Protein AF-0000000071546915 (afdb_homodimer)

pLDDT: mean 82.69, std 22.89, range [23.98, 98.69]

Secondary structure (DSSP, 8-state):
-HHHHHHHHHHH-TT--EEE-TT-TT--HHHHHHHHHH-TT--EEE-TT-TT--HHHHHHHHHH-TT--EEE-TT-TT--HHHHHHHHHH-TT--EEEETT-TTS-HHHHHHHSTT-SEEEE--PPPPGGGSB-TT--B--S------------SGGGSGGGTT-/-HHHHHHHHHHH-TT--EEE-TT-TT--HHHHHHHHHH-TT--EEE-TT-TT--HHHHHHHHHH-TT--EEE-TT-TT--HHHHHHHHHH-TT--EEEETT-TTS-HHHHHHHSTT-SEEEE--PPPPGGGSB-TT--B--S---------GGGSGGGGGGGGG-

Solvent-accessible surface area (backbone atoms only — not comparable to full-atom values): 16217 Å² total; per-residue (Å²): 97,48,38,57,50,50,31,57,23,19,66,75,34,47,78,36,37,62,43,54,54,34,30,22,65,68,53,43,42,66,32,42,37,32,36,17,75,27,18,41,52,22,27,32,41,30,43,26,37,17,42,60,37,36,41,64,29,42,47,40,30,19,71,48,20,46,50,22,30,34,40,30,44,21,36,18,39,54,28,33,47,62,34,45,53,34,36,53,72,29,21,74,49,38,30,36,43,36,32,39,23,19,52,48,36,47,70,67,48,49,63,67,51,48,68,79,38,79,41,76,42,77,38,55,46,74,47,54,60,39,68,22,29,46,71,85,41,50,65,64,65,82,77,58,66,70,64,74,73,79,66,76,76,61,64,72,72,64,65,65,77,68,77,71,124,96,49,38,56,52,48,31,58,24,19,67,75,33,48,79,36,37,62,45,53,53,34,30,22,66,67,54,41,43,65,34,42,38,32,37,20,73,27,19,40,51,24,28,31,41,30,43,26,38,17,41,61,36,37,42,64,28,41,47,40,31,18,72,49,20,46,51,22,31,34,40,31,43,21,36,18,37,55,29,33,50,64,35,46,52,34,35,53,70,29,21,74,50,37,31,34,43,35,32,39,22,17,52,49,36,47,70,65,47,47,63,66,51,48,68,78,35,79,40,75,44,77,37,55,46,73,47,54,60,39,66,20,28,48,73,84,40,50,66,64,65,83,78,59,66,70,66,73,74,79,58,72,73,67,65,67,68,65,62,72,70,64,68,79,113

InterPro domains:
  IPR006553 Leucine-rich repeat, cysteine-containing subtype [SM00367] (13-38)
  IPR006553 Leucine-rich repeat, cysteine-containing subtype [SM00367] (39-64)
  IPR006553 Leucine-rich repeat, cysteine-containing subtype [SM00367] (65-90)
  IPR006553 Leucine-rich repeat, cysteine-containing subtype [SM00367] (91-116)
  IPR032675 Leucine-rich repeat domain superfamily [G3DSA:3.80.10.10] (4-127)
  IPR057207 F-box/LRR-repeat protein 15-like, leucin rich repeat domain [PF25372] (13-111)

Foldseek 3Di:
DVQVVLLVVLQVPQADAEEAPALPQPDELSSLLSNQVSHQNHAEYEHALHAHDALSSLLSNLARNQNHAYYEHENHLHYALVSLVSCQVRNVNHAEYEYHCHQRYDPVSCVVRCVNHNYYHDDNDWDDCVSQAGSNSHGVDPPPPPPPPPPPPVPPVPDPDVVPD/DVQVVLLVVLQVPQADAEEAPALPQPDELSSLLSNQVSHQNHAEYEHALHAHDALSSLLSNLQRNQNHAYYEHANHLHYALSSLVSCLVRNVNHAEYEYHCHQRYDPVSCVVRCVNHNYYHDDNDWDDCVSQAGSNSHGVDPPPPPPPPPPPPVPPVPPDPPPPD

Sequence (330 aa):
MFVTVFQRFCQGAKDLEYCDVSYCFQLTNETVKALAFNCRQLTSLNIAGCHKMTDLCIQYLSGVCHYLHFLDISGCVHLTDKTLKYLWKGCTQLRILKMLYCKNITKQAVLKYSVKLEKQEYNDADPPSWLGYDSAGSVLTLNKKSRPGSEKAKSLSQNENKEATMFVTVFQRFCQGAKDLEYCDVSYCFQLTNETVKALAFNCRQLTSLNIAGCHKMTDLCIQYLSGVCHYLHFLDISGCVHLTDKTLKYLWKGCTQLRILKMLYCKNITKQAVLKYSVKLEKQEYNDADPPSWLGYDSAGSVLTLNKKSRPGSEKAKSLSQNENKEAT

Radius of gyration: 24.22 Å; Cα contacts (8 Å, |Δi|>4): 722; chains: 2; bounding box: 74×56×70 Å

Structure (mmCIF, N/CA/C/O backbone):
data_AF-0000000071546915-model_v1
#
loop_
_entity.id
_entity.type
_entity.pdbx_description
1 polymer 'F-box and leucine rich repeat protein 13'
#
loop_
_atom_site.group_PDB
_atom_site.id
_atom_site.type_symbol
_atom_site.label_atom_id
_atom_site.label_alt_id
_atom_site.label_comp_id
_atom_site.label_asym_id
_atom_site.label_entity_id
_atom_site.label_seq_id
_atom_site.pdbx_PDB_ins_code
_atom_site.Cartn_x
_atom_site.Cartn_y
_atom_site.Cartn_z
_atom_site.occupancy
_atom_site.B_iso_or_equiv
_atom_site.auth_seq_id
_atom_site.auth_comp_id
_atom_site.auth_asym_id
_atom_site.auth_atom_id
_atom_site.pdbx_PDB_model_num
ATOM 1 N N . MET A 1 1 ? -8.773 1.17 -10.281 1 49.5 1 MET A N 1
ATOM 2 C CA . MET A 1 1 ? -9.508 -0.008 -9.82 1 49.5 1 MET A CA 1
ATOM 3 C C . MET A 1 1 ? -9.352 -0.193 -8.32 1 49.5 1 MET A C 1
ATOM 5 O O . MET A 1 1 ? -10.336 -0.408 -7.609 1 49.5 1 MET A O 1
ATOM 9 N N . PHE A 1 2 ? -8.078 -0.165 -7.719 1 58.5 2 PHE A N 1
ATOM 10 C CA . PHE A 1 2 ? -7.977 -0.035 -6.27 1 58.5 2 PHE A CA 1
ATOM 11 C C . PHE A 1 2 ? -8.938 1.032 -5.754 1 58.5 2 PHE A C 1
ATOM 13 O O . PHE A 1 2 ? -9.664 0.802 -4.789 1 58.5 2 PHE A O 1
ATOM 20 N N . VAL A 1 3 ? -9.133 1.956 -6.559 1 56.69 3 VAL A N 1
ATOM 21 C CA . VAL A 1 3 ? -9.914 3.139 -6.219 1 56.69 3 VAL A CA 1
ATOM 22 C C . VAL A 1 3 ? -11.375 2.756 -6.031 1 56.69 3 VAL A C 1
ATOM 24 O O . VAL A 1 3 ? -12 3.117 -5.027 1 56.69 3 VAL A O 1
ATOM 27 N N . THR A 1 4 ? -11.781 2.004 -6.98 1 55.81 4 THR A N 1
ATOM 28 C CA . THR A 1 4 ? -13.203 1.69 -6.977 1 55.81 4 THR A CA 1
ATOM 29 C C . THR A 1 4 ? -13.555 0.771 -5.812 1 55.81 4 THR A C 1
ATOM 31 O O . THR A 1 4 ? -14.586 0.942 -5.168 1 55.81 4 THR A O 1
ATOM 34 N N . VAL A 1 5 ? -12.602 -0.12 -5.527 1 61.78 5 VAL A N 1
ATOM 35 C CA . VAL A 1 5 ? -12.82 -1.076 -4.449 1 61.78 5 VAL A CA 1
ATOM 36 C C . VAL A 1 5 ? -12.805 -0.353 -3.105 1 61.78 5 VAL A C 1
ATOM 38 O O . VAL A 1 5 ? -13.688 -0.553 -2.273 1 61.78 5 VAL A O 1
ATOM 41 N N . PHE A 1 6 ? -11.977 0.528 -3.123 1 66.81 6 PHE A N 1
ATOM 42 C CA . PHE A 1 6 ? -11.844 1.285 -1.885 1 66.81 6 PHE A CA 1
ATOM 43 C C . PHE A 1 6 ? -13.031 2.221 -1.694 1 66.81 6 PHE A C 1
ATOM 45 O O . PHE A 1 6 ? -13.57 2.338 -0.589 1 66.81 6 PHE A O 1
ATOM 52 N N . GLN A 1 7 ? -13.531 2.762 -2.791 1 62.19 7 GLN A N 1
ATOM 53 C CA . GLN A 1 7 ? -14.672 3.666 -2.738 1 62.19 7 GLN A CA 1
ATOM 54 C C . GLN A 1 7 ? -15.93 2.939 -2.26 1 62.19 7 GLN A C 1
ATOM 56 O O . GLN A 1 7 ? -16.688 3.469 -1.444 1 62.19 7 GLN A O 1
ATOM 61 N N . ARG A 1 8 ? -16.141 1.848 -2.756 1 62.41 8 ARG A N 1
ATOM 62 C CA . ARG A 1 8 ? -17.328 1.087 -2.377 1 62.41 8 ARG A CA 1
ATOM 63 C C . ARG A 1 8 ? -17.266 0.678 -0.91 1 62.41 8 ARG A C 1
ATOM 65 O O . ARG A 1 8 ? -18.297 0.644 -0.23 1 62.41 8 ARG A O 1
ATOM 72 N N . PHE A 1 9 ? -16.141 0.509 -0.584 1 63.12 9 PHE A N 1
ATOM 73 C CA . PHE A 1 9 ? -15.961 0.158 0.819 1 63.12 9 PHE A CA 1
ATOM 74 C C . PHE A 1 9 ? -16.391 1.307 1.726 1 63.12 9 PHE A C 1
ATOM 76 O O . PHE A 1 9 ? -17.125 1.099 2.697 1 63.12 9 PHE A O 1
ATOM 83 N N . CYS A 1 10 ? -15.891 2.338 1.391 1 64.12 10 CYS A N 1
ATOM 84 C CA . CYS A 1 10 ? -16.188 3.496 2.227 1 64.12 10 CYS A CA 1
ATOM 85 C C . CYS A 1 10 ? -17.703 3.703 2.344 1 64.12 10 CYS A C 1
ATOM 87 O O . CYS A 1 10 ? -18.188 4.156 3.379 1 64.12 10 CYS A O 1
ATOM 89 N N . GLN A 1 11 ? -18.391 3.143 1.421 1 65.81 11 GLN A N 1
ATOM 90 C CA . GLN A 1 11 ? -19.844 3.314 1.413 1 65.81 11 GLN A CA 1
ATOM 91 C C . GLN A 1 11 ? -20.5 2.441 2.475 1 65.81 11 GLN A C 1
ATOM 93 O O . GLN A 1 11 ? -21.547 2.801 3.016 1 65.81 11 GLN A O 1
ATOM 98 N N . GLY A 1 12 ? -19.812 1.35 2.891 1 68.62 12 GLY A N 1
ATOM 99 C CA . GLY A 1 12 ? -20.359 0.457 3.898 1 68.62 12 GLY A CA 1
ATOM 100 C C . GLY A 1 12 ? -19.719 0.619 5.258 1 68.62 12 GLY A C 1
ATOM 101 O O . GLY A 1 12 ? -20.047 -0.101 6.203 1 68.62 12 GLY A O 1
ATOM 102 N N . ALA A 1 13 ? -18.781 1.469 5.328 1 71.94 13 ALA A N 1
ATOM 103 C CA . ALA A 1 13 ? -18 1.606 6.551 1 71.94 13 ALA A CA 1
ATOM 104 C C . ALA A 1 13 ? -18.25 2.963 7.207 1 71.94 13 ALA A C 1
ATOM 106 O O . ALA A 1 13 ? -17.297 3.629 7.637 1 71.94 13 ALA A O 1
ATOM 107 N N . LYS A 1 14 ? -19.438 3.316 7.375 1 75.81 14 LYS A N 1
ATOM 108 C CA . LYS A 1 14 ? -19.812 4.633 7.891 1 75.81 14 LYS A CA 1
ATOM 109 C C . LYS A 1 14 ? -19.297 4.832 9.312 1 75.81 14 LYS A C 1
ATOM 111 O O . LYS A 1 14 ? -19.047 5.961 9.734 1 75.81 14 LYS A O 1
ATOM 116 N N . ASP A 1 15 ? -19.062 3.693 9.922 1 80.69 15 ASP A N 1
ATOM 117 C CA . ASP A 1 15 ? -18.656 3.807 11.32 1 80.69 15 ASP A CA 1
ATOM 118 C C . ASP A 1 15 ? -17.156 3.586 11.477 1 80.69 15 ASP A C 1
ATOM 120 O O . ASP A 1 15 ? -16.672 3.396 12.594 1 80.69 15 ASP A O 1
ATOM 124 N N . LEU A 1 16 ? -16.469 3.744 10.445 1 84.12 16 LEU A N 1
ATOM 125 C CA . LEU A 1 16 ? -15.016 3.551 10.508 1 84.12 16 LEU A CA 1
ATOM 126 C C . LEU A 1 16 ? -14.352 4.672 11.297 1 84.12 16 LEU A C 1
ATOM 128 O O . LEU A 1 16 ? -14.609 5.852 11.047 1 84.12 16 LEU A O 1
ATOM 132 N N . GLU A 1 17 ? -13.539 4.262 12.266 1 89.81 17 GLU A N 1
ATOM 133 C CA . GLU A 1 17 ? -12.891 5.254 13.117 1 89.81 17 GLU A CA 1
ATOM 134 C C . GLU A 1 17 ? -11.391 5.312 12.844 1 89.81 17 GLU A C 1
ATOM 136 O O . GLU A 1 17 ? -10.742 6.332 13.094 1 89.81 17 GLU A O 1
ATOM 141 N N . TYR A 1 18 ? -10.875 4.184 12.43 1 90.75 18 TYR A N 1
ATOM 142 C CA . TYR A 1 18 ? -9.445 4.086 12.18 1 90.75 18 TYR A CA 1
ATOM 143 C C . TYR A 1 18 ? -9.164 3.557 10.781 1 90.75 18 TYR A C 1
ATOM 145 O O . TYR A 1 18 ? -9.773 2.572 10.352 1 90.75 18 TYR A O 1
ATOM 153 N N . CYS A 1 19 ? -8.281 4.281 10.047 1 89.94 19 CYS A N 1
ATOM 154 C CA . CYS A 1 19 ? -7.895 3.84 8.719 1 89.94 19 CYS A CA 1
ATOM 155 C C . CYS A 1 19 ? -6.395 3.996 8.5 1 89.94 19 CYS A C 1
ATOM 157 O O . CYS A 1 19 ? -5.848 5.086 8.688 1 89.94 19 CYS A O 1
ATOM 159 N N . ASP A 1 20 ? -5.758 2.846 8.172 1 90.31 20 ASP A N 1
ATOM 160 C CA . ASP A 1 20 ? -4.332 2.84 7.852 1 90.31 20 ASP A CA 1
ATOM 161 C C . ASP A 1 20 ? -4.086 2.312 6.441 1 90.31 20 ASP A C 1
ATOM 163 O O . ASP A 1 20 ? -4.184 1.108 6.195 1 90.31 20 ASP A O 1
ATOM 167 N N . VAL A 1 21 ? -3.795 3.234 5.516 1 88.06 21 VAL A N 1
ATOM 168 C CA . VAL A 1 21 ? -3.512 2.889 4.125 1 88.06 21 VAL A CA 1
ATOM 169 C C . VAL A 1 21 ? -2.105 3.352 3.754 1 88.06 21 VAL A C 1
ATOM 171 O O . VAL A 1 21 ? -1.859 3.758 2.615 1 88.06 21 VAL A O 1
ATOM 174 N N . SER A 1 22 ? -1.23 3.312 4.762 1 90.75 22 SER A N 1
ATOM 175 C CA . SER A 1 22 ? 0.145 3.75 4.547 1 90.75 22 SER A CA 1
ATOM 176 C C . SER A 1 22 ? 0.841 2.883 3.502 1 90.75 22 SER A C 1
ATOM 178 O O . SER A 1 22 ? 0.597 1.678 3.424 1 90.75 22 SER A O 1
ATOM 18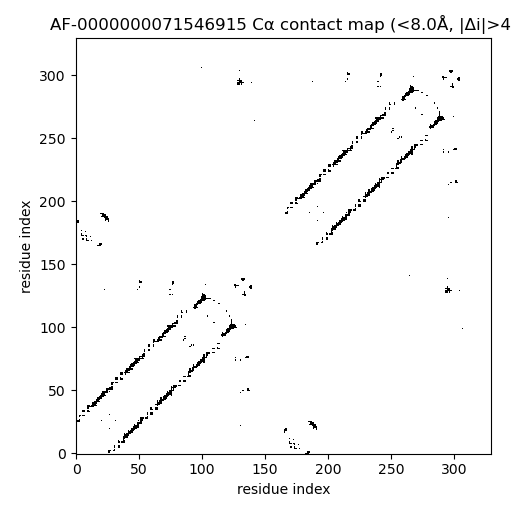0 N N . TYR A 1 23 ? 1.639 3.57 2.67 1 89.69 23 TYR A N 1
ATOM 181 C CA . TYR A 1 23 ? 2.506 2.941 1.679 1 89.69 23 TYR A CA 1
ATOM 182 C C . TYR A 1 23 ? 1.687 2.264 0.588 1 89.69 23 TYR A C 1
ATOM 184 O O . TYR A 1 23 ? 2.158 1.323 -0.056 1 89.69 23 TYR A O 1
ATOM 192 N N . CYS A 1 24 ? 0.495 2.73 0.518 1 87.69 24 CYS A N 1
ATOM 193 C CA . CYS A 1 24 ? -0.312 2.285 -0.611 1 87.69 24 CYS A CA 1
ATOM 194 C C . CYS A 1 24 ? -0.111 3.191 -1.818 1 87.69 24 CYS A C 1
ATOM 196 O O . CYS A 1 24 ? -0.679 4.285 -1.882 1 87.69 24 CYS A O 1
ATOM 198 N N . PHE A 1 25 ? 0.585 2.633 -2.865 1 89.06 25 PHE A N 1
ATOM 199 C CA . PHE A 1 25 ? 1.017 3.441 -3.998 1 89.06 25 PHE A CA 1
ATOM 200 C C . PHE A 1 25 ? -0.147 3.707 -4.945 1 89.06 25 PHE A C 1
ATOM 202 O O . PHE A 1 25 ? -0.078 4.609 -5.785 1 89.06 25 PHE A O 1
ATOM 209 N N . GLN A 1 26 ? -1.232 2.959 -4.785 1 86.19 26 GLN A N 1
ATOM 210 C CA . GLN A 1 26 ? -2.361 3.098 -5.699 1 86.19 26 GLN A CA 1
ATOM 211 C C . GLN A 1 26 ? -3.398 4.074 -5.152 1 86.19 26 GLN A C 1
ATOM 213 O O . GLN A 1 26 ? -4.383 4.387 -5.824 1 86.19 26 GLN A O 1
ATOM 218 N N . LEU A 1 27 ? -3.17 4.57 -3.979 1 89.38 27 LEU A N 1
ATOM 219 C CA . LEU A 1 27 ? -4.082 5.535 -3.377 1 89.38 27 LEU A CA 1
ATOM 220 C C . LEU A 1 27 ? -4.09 6.84 -4.168 1 89.38 27 LEU A C 1
ATOM 222 O O . LEU A 1 27 ? -3.035 7.336 -4.566 1 89.38 27 LEU A O 1
ATOM 226 N N . THR A 1 28 ? -5.289 7.32 -4.426 1 90.12 28 THR A N 1
ATOM 227 C CA . THR A 1 28 ? -5.438 8.562 -5.176 1 90.12 28 THR A CA 1
ATOM 228 C C . THR A 1 28 ? -6.25 9.578 -4.379 1 90.12 28 THR A C 1
ATOM 230 O O . THR A 1 28 ? -6.824 9.25 -3.338 1 90.12 28 THR A O 1
ATOM 233 N N . ASN A 1 29 ? -6.293 10.844 -4.879 1 93.31 29 ASN A N 1
ATOM 234 C CA . ASN A 1 29 ? -7.148 11.867 -4.289 1 93.31 29 ASN A CA 1
ATOM 235 C C . ASN A 1 29 ? -8.617 11.445 -4.281 1 93.31 29 ASN A C 1
ATOM 237 O O . ASN A 1 29 ? -9.328 11.68 -3.305 1 93.31 29 ASN A O 1
ATOM 241 N N . GLU A 1 30 ? -8.992 10.727 -5.27 1 88.88 30 GLU A N 1
ATOM 242 C CA . GLU A 1 30 ? -10.375 10.281 -5.387 1 88.88 30 GLU A CA 1
ATOM 243 C C . GLU A 1 30 ? -10.711 9.234 -4.332 1 88.88 30 GLU A C 1
ATOM 245 O O . GLU A 1 30 ? -11.82 9.219 -3.797 1 88.88 30 GLU A O 1
ATOM 250 N N . THR A 1 31 ? -9.766 8.391 -4.051 1 86.12 31 THR A N 1
ATOM 251 C CA . THR A 1 31 ? -9.977 7.387 -3.014 1 86.12 31 THR A CA 1
ATOM 252 C C . THR A 1 31 ? -10.141 8.047 -1.646 1 86.12 31 THR A C 1
ATOM 254 O O . THR A 1 31 ? -11.016 7.664 -0.87 1 86.12 31 THR A O 1
ATOM 257 N N . VAL A 1 32 ? -9.367 9.016 -1.433 1 90.31 32 VAL A N 1
ATOM 258 C CA . VAL A 1 32 ? -9.438 9.727 -0.16 1 90.31 32 VAL A CA 1
ATOM 259 C C . VAL A 1 32 ? -10.742 10.508 -0.076 1 90.31 32 VAL A C 1
ATOM 261 O O . VAL A 1 32 ? -11.359 10.594 0.99 1 90.31 32 VAL A O 1
ATOM 264 N N . LYS A 1 33 ? -11.133 11.086 -1.196 1 90.81 33 LYS A N 1
ATOM 265 C CA . LYS A 1 33 ? -12.422 11.766 -1.255 1 90.81 33 LYS A CA 1
ATOM 266 C C . LYS A 1 33 ? -13.555 10.82 -0.852 1 90.81 33 LYS A C 1
ATOM 268 O O . LYS A 1 33 ? -14.391 11.172 -0.02 1 90.81 33 LYS A O 1
ATOM 273 N N . ALA A 1 34 ? -13.516 9.664 -1.403 1 86.31 34 ALA A N 1
ATOM 274 C CA . ALA A 1 34 ? -14.539 8.672 -1.067 1 86.31 34 ALA A CA 1
ATOM 275 C C . ALA A 1 34 ? -14.477 8.305 0.412 1 86.31 34 ALA A C 1
ATOM 277 O O . ALA A 1 34 ? -15.516 8.188 1.071 1 86.31 34 ALA A O 1
ATOM 278 N N . LEU A 1 35 ? -13.336 8.164 0.942 1 87.75 35 LEU A N 1
ATOM 279 C CA . LEU A 1 35 ? -13.141 7.871 2.357 1 87.75 35 LEU A CA 1
ATOM 280 C C . LEU A 1 35 ? -13.727 8.977 3.23 1 87.75 35 LEU A C 1
ATOM 282 O O . LEU A 1 35 ? -14.469 8.703 4.172 1 87.75 35 LEU A O 1
ATOM 286 N N . ALA A 1 36 ? -13.375 10.172 2.842 1 91.38 36 ALA A N 1
ATOM 287 C CA . ALA A 1 36 ? -13.82 11.328 3.613 1 91.38 36 ALA A CA 1
ATOM 288 C C . ALA A 1 36 ? -15.344 11.414 3.641 1 91.38 36 ALA A C 1
ATOM 290 O O . ALA A 1 36 ? -15.945 11.586 4.707 1 91.38 36 ALA A O 1
ATOM 291 N N . PHE A 1 37 ? -15.984 11.172 2.594 1 90 37 PHE A N 1
ATOM 292 C CA . PHE A 1 37 ? -17.422 11.391 2.455 1 90 37 PHE A CA 1
ATOM 293 C C . PHE A 1 37 ? -18.203 10.227 3.055 1 90 37 PHE A C 1
ATOM 295 O O . PHE A 1 37 ? -19.328 10.406 3.529 1 90 37 PHE A O 1
ATOM 302 N N . ASN A 1 38 ? -17.594 9.117 3.086 1 85.31 38 ASN A N 1
ATOM 303 C CA . ASN A 1 38 ? -18.328 7.945 3.562 1 85.31 38 ASN A CA 1
ATOM 304 C C . ASN A 1 38 ? -17.984 7.625 5.016 1 85.31 38 ASN A C 1
ATOM 306 O O . ASN A 1 38 ? -18.734 6.922 5.691 1 85.31 38 ASN A O 1
ATOM 310 N N . CYS A 1 39 ? -16.844 8.062 5.434 1 87.44 39 CYS A N 1
ATOM 311 C CA . CYS A 1 39 ? -16.391 7.734 6.781 1 87.44 39 CYS A CA 1
ATOM 312 C C . CYS A 1 39 ? -16.188 8.992 7.613 1 87.44 39 CYS A C 1
ATOM 314 O O . CYS A 1 39 ? -15.07 9.281 8.062 1 87.44 39 CYS A O 1
ATOM 316 N N . ARG A 1 40 ? -17.219 9.562 7.984 1 90.38 40 ARG A N 1
ATOM 317 C CA . ARG A 1 40 ? -17.219 10.867 8.641 1 90.38 40 ARG A CA 1
ATOM 318 C C . ARG A 1 40 ? -16.781 10.742 10.094 1 90.38 40 ARG A C 1
ATOM 320 O O . ARG A 1 40 ? -16.422 11.742 10.727 1 90.38 40 ARG A O 1
ATOM 327 N N . GLN A 1 41 ? -16.875 9.547 10.609 1 91.44 41 GLN A N 1
ATOM 328 C CA . GLN A 1 41 ? -16.547 9.336 12.016 1 91.44 41 GLN A CA 1
ATOM 329 C C . GLN A 1 41 ? -15.062 8.984 12.188 1 91.44 41 GLN A C 1
ATOM 331 O O . GLN A 1 41 ? -14.625 8.633 13.281 1 91.44 41 GLN A O 1
ATOM 336 N N . LEU A 1 42 ? -14.305 9.156 11.188 1 92.25 42 LEU A N 1
ATOM 337 C CA . LEU A 1 42 ? -12.883 8.844 11.219 1 92.25 42 LEU A CA 1
ATOM 338 C C . LEU A 1 42 ? -12.156 9.664 12.273 1 92.25 42 LEU A C 1
ATOM 340 O O . LEU A 1 42 ? -12.312 10.891 12.328 1 92.25 42 LEU A O 1
ATOM 344 N N . THR A 1 43 ? -11.406 8.953 13.164 1 96.25 43 THR A N 1
ATOM 345 C CA . THR A 1 43 ? -10.656 9.648 14.211 1 96.25 43 THR A CA 1
ATOM 346 C C . THR A 1 43 ? -9.156 9.516 13.977 1 96.25 43 THR A C 1
ATOM 348 O O . THR A 1 43 ? -8.367 10.281 14.531 1 96.25 43 THR A O 1
ATOM 351 N N . SER A 1 44 ? -8.781 8.477 13.219 1 96.38 44 SER A N 1
ATOM 352 C CA . SER A 1 44 ? -7.371 8.219 12.945 1 96.38 44 SER A CA 1
ATOM 353 C C . SER A 1 44 ? -7.164 7.801 11.492 1 96.38 44 SER A C 1
ATOM 355 O O . SER A 1 44 ? -7.812 6.867 11.008 1 96.38 44 SER A O 1
ATOM 357 N N . LEU A 1 45 ? -6.254 8.539 10.82 1 95.06 45 LEU A N 1
ATOM 358 C CA . LEU A 1 45 ? -5.949 8.234 9.43 1 95.06 45 LEU A CA 1
ATOM 359 C C . LEU A 1 45 ? -4.445 8.234 9.188 1 95.06 45 LEU A C 1
ATOM 361 O O . LEU A 1 45 ? -3.742 9.148 9.625 1 95.06 45 LEU A O 1
ATOM 365 N N . ASN A 1 46 ? -3.979 7.18 8.602 1 95 46 ASN A N 1
ATOM 366 C CA . ASN A 1 46 ? -2.578 7.07 8.211 1 95 46 ASN A CA 1
ATOM 367 C C . ASN A 1 46 ? -2.428 6.91 6.699 1 95 46 ASN A C 1
ATOM 369 O O . ASN A 1 46 ? -2.797 5.875 6.141 1 95 46 ASN A O 1
ATOM 373 N N . ILE A 1 47 ? -1.895 7.969 6.035 1 94.62 47 ILE A N 1
ATOM 374 C CA . ILE A 1 47 ? -1.635 7.895 4.602 1 94.62 47 ILE A CA 1
ATOM 375 C C . ILE A 1 47 ? -0.149 8.125 4.336 1 94.62 47 ILE A C 1
ATOM 377 O O . ILE A 1 47 ? 0.226 8.641 3.281 1 94.62 47 ILE A O 1
ATOM 381 N N . ALA A 1 48 ? 0.686 7.75 5.348 1 95.19 48 ALA A N 1
ATOM 382 C CA . ALA A 1 48 ? 2.133 7.887 5.199 1 95.19 48 ALA A CA 1
ATOM 383 C C . ALA A 1 48 ? 2.641 7.07 4.016 1 95.19 48 ALA A C 1
ATOM 385 O O . ALA A 1 48 ? 2.199 5.941 3.797 1 95.19 48 ALA A O 1
ATOM 386 N N . GLY A 1 49 ? 3.559 7.695 3.32 1 94 49 GLY A N 1
ATOM 387 C CA . GLY A 1 49 ? 4.199 6.965 2.24 1 94 49 GLY A CA 1
ATOM 388 C C . GLY A 1 49 ? 3.338 6.863 0.996 1 94 49 GLY A C 1
ATOM 389 O O . GLY A 1 49 ? 3.613 6.055 0.108 1 94 49 GLY A O 1
ATOM 390 N N . CYS A 1 50 ? 2.281 7.621 0.936 1 94.12 50 CYS A N 1
ATOM 391 C CA . CYS A 1 50 ? 1.453 7.68 -0.264 1 94.12 50 CYS A CA 1
ATOM 392 C C . CYS A 1 50 ? 1.862 8.852 -1.151 1 94.12 50 CYS A C 1
ATOM 394 O O . CYS A 1 50 ? 1.455 9.984 -0.913 1 94.12 50 CYS A O 1
ATOM 396 N N . HIS A 1 51 ? 2.48 8.531 -2.285 1 94.06 51 HIS A N 1
ATOM 397 C CA . HIS A 1 51 ? 3.277 9.508 -3.018 1 94.06 51 HIS A CA 1
ATOM 398 C C . HIS A 1 51 ? 2.412 10.312 -3.98 1 94.06 51 HIS A C 1
ATOM 400 O O . HIS A 1 51 ? 2.854 11.336 -4.516 1 94.06 51 HIS A O 1
ATOM 406 N N . LYS A 1 52 ? 1.089 9.953 -4.129 1 95.12 52 LYS A N 1
ATOM 407 C CA . LYS A 1 52 ? 0.24 10.633 -5.102 1 95.12 52 LYS A CA 1
ATOM 408 C C . LYS A 1 52 ? -0.624 11.695 -4.43 1 95.12 52 LYS A C 1
ATOM 410 O O . LYS A 1 52 ? -1.296 12.477 -5.109 1 95.12 52 LYS A O 1
ATOM 415 N N . MET A 1 53 ? -0.591 11.773 -3.117 1 96.94 53 MET A N 1
ATOM 416 C CA . MET A 1 53 ? -1.494 12.656 -2.385 1 96.94 53 MET A CA 1
ATOM 417 C C . MET A 1 53 ? -1.133 14.125 -2.619 1 96.94 53 MET A C 1
ATOM 419 O O . MET A 1 53 ? 0.047 14.477 -2.639 1 96.94 53 MET A O 1
ATOM 423 N N . THR A 1 54 ? -2.15 14.898 -2.867 1 98.12 54 THR A N 1
ATOM 424 C CA . THR A 1 54 ? -1.984 16.344 -2.998 1 98.12 54 THR A CA 1
ATOM 425 C C . THR A 1 54 ? -2.852 17.078 -1.982 1 98.12 54 THR A C 1
ATOM 427 O O . THR A 1 54 ? -3.6 16.453 -1.226 1 98.12 54 THR A O 1
ATOM 430 N N . ASP A 1 55 ? -2.773 18.438 -2.047 1 98.62 55 ASP A N 1
ATOM 431 C CA . ASP A 1 55 ? -3.564 19.234 -1.123 1 98.62 55 ASP A CA 1
ATOM 432 C C . ASP A 1 55 ? -5.055 18.969 -1.291 1 98.62 55 ASP A C 1
ATOM 434 O O . ASP A 1 55 ? -5.836 19.156 -0.358 1 98.62 55 ASP A O 1
ATOM 438 N N . LEU A 1 56 ? -5.406 18.484 -2.395 1 98.12 56 LEU A N 1
ATOM 439 C CA . LEU A 1 56 ? -6.805 18.219 -2.699 1 98.12 56 LEU A CA 1
ATOM 440 C C . LEU A 1 56 ? -7.379 17.172 -1.75 1 98.12 56 LEU A C 1
ATOM 442 O O . LEU A 1 56 ? -8.5 17.328 -1.259 1 98.12 56 LEU A O 1
ATOM 446 N N . CYS A 1 57 ? -6.586 16.156 -1.505 1 96.06 57 CYS A N 1
ATOM 447 C CA . CYS A 1 57 ? -7.105 15.102 -0.637 1 96.06 57 CYS A CA 1
ATOM 448 C C . CYS A 1 57 ? -7.324 15.617 0.779 1 96.06 57 CYS A C 1
ATOM 450 O O . CYS A 1 57 ? -8.297 15.25 1.439 1 96.06 57 CYS A O 1
ATOM 452 N N . ILE A 1 58 ? -6.477 16.547 1.22 1 98.19 58 ILE A N 1
ATOM 453 C CA . ILE A 1 58 ? -6.602 17.109 2.557 1 98.19 58 ILE A CA 1
ATOM 454 C C . ILE A 1 58 ? -7.793 18.062 2.6 1 98.19 58 ILE A C 1
ATOM 456 O O . ILE A 1 58 ? -8.484 18.156 3.617 1 98.19 58 ILE A O 1
ATOM 460 N N . GLN A 1 59 ? -7.984 18.75 1.502 1 98.25 59 GLN A N 1
ATOM 461 C CA . GLN A 1 59 ? -9.156 19.625 1.411 1 98.25 59 GLN A CA 1
ATOM 462 C C . GLN A 1 59 ? -10.445 18.828 1.599 1 98.25 59 GLN A C 1
ATOM 464 O O . GLN A 1 59 ? -11.336 19.25 2.334 1 98.25 59 GLN A O 1
ATOM 469 N N . TYR A 1 60 ? -10.539 17.656 0.995 1 96.69 60 TYR A N 1
ATOM 470 C CA . TYR A 1 60 ? -11.703 16.797 1.167 1 96.69 60 TYR A CA 1
ATOM 471 C C . TYR A 1 60 ? -11.836 16.328 2.613 1 96.69 60 TYR A C 1
ATOM 473 O O . TYR A 1 60 ? -12.914 16.406 3.203 1 96.69 60 TYR A O 1
ATOM 481 N N . LEU A 1 61 ? -10.75 15.875 3.193 1 96.81 61 LEU A N 1
ATOM 482 C CA . LEU A 1 61 ? -10.734 15.359 4.559 1 96.81 61 LEU A CA 1
ATOM 483 C C . LEU A 1 61 ? -11.164 16.438 5.551 1 96.81 61 LEU A C 1
ATOM 485 O O . LEU A 1 61 ? -12.039 16.188 6.383 1 96.81 61 LEU A O 1
ATOM 489 N N . SER A 1 62 ? -10.562 17.594 5.375 1 97.56 62 SER A N 1
ATOM 490 C CA . SER A 1 62 ? -10.805 18.672 6.328 1 97.56 62 SER A CA 1
ATOM 491 C C . SER A 1 62 ? -12.227 19.203 6.203 1 97.56 62 SER A C 1
ATOM 493 O O . SER A 1 62 ? -12.758 19.797 7.148 1 97.56 62 SER A O 1
ATOM 495 N N . GLY A 1 63 ? -12.82 19.016 5.082 1 97.19 63 GLY A N 1
ATOM 496 C CA . GLY A 1 63 ? -14.172 19.484 4.848 1 97.19 63 GLY A CA 1
ATOM 497 C C . GLY A 1 63 ? -15.234 18.625 5.5 1 97.19 63 GLY A C 1
ATOM 498 O O . GLY A 1 63 ? -16.359 19.062 5.73 1 97.19 63 GLY A O 1
ATOM 499 N N . VAL A 1 64 ? -14.875 17.422 5.824 1 94.75 64 VAL A N 1
ATOM 500 C CA . VAL A 1 64 ? -15.93 16.484 6.211 1 94.75 64 VAL A CA 1
ATOM 501 C C . VAL A 1 64 ? -15.531 15.766 7.504 1 94.75 64 VAL A C 1
ATOM 503 O O . VAL A 1 64 ? -16.375 15.508 8.359 1 94.75 64 VAL A O 1
ATOM 506 N N . CYS A 1 65 ? -14.258 15.328 7.676 1 94.25 65 CYS A N 1
ATOM 507 C CA . CYS A 1 65 ? -13.797 14.5 8.789 1 94.25 65 CYS A CA 1
ATOM 508 C C . CYS A 1 65 ? -13.422 15.359 9.992 1 94.25 65 CYS A C 1
ATOM 510 O O . CYS A 1 65 ? -12.25 15.461 10.352 1 94.25 65 CYS A O 1
ATOM 512 N N . HIS A 1 66 ? -14.422 15.773 10.734 1 95.94 66 HIS A N 1
ATOM 513 C CA . HIS A 1 66 ? -14.258 16.766 11.797 1 95.94 66 HIS A CA 1
ATOM 514 C C . HIS A 1 66 ? -13.82 16.109 13.102 1 95.94 66 HIS A C 1
ATOM 516 O O . HIS A 1 66 ? -13.414 16.797 14.039 1 95.94 66 HIS A O 1
ATOM 522 N N . TYR A 1 67 ? -13.836 14.797 13.133 1 95.94 67 TYR A N 1
ATOM 523 C CA . TYR A 1 67 ? -13.5 14.094 14.367 1 95.94 67 TYR A CA 1
ATOM 524 C C . TYR A 1 67 ? -12.086 13.531 14.305 1 95.94 67 TYR A C 1
ATOM 526 O O . TYR A 1 67 ? -11.688 12.75 15.172 1 95.94 67 TYR A O 1
ATOM 534 N N . LEU A 1 68 ? -11.273 13.906 13.414 1 96.81 68 LEU A N 1
ATOM 535 C CA . LEU A 1 68 ? -9.914 13.398 13.234 1 96.81 68 LEU A CA 1
ATOM 536 C C . LEU A 1 68 ? -9.016 13.844 14.383 1 96.81 68 LEU A C 1
ATOM 538 O O . LEU A 1 68 ? -8.852 15.047 14.617 1 96.81 68 LEU A O 1
ATOM 542 N N . HIS A 1 69 ? -8.461 12.875 15.094 1 98.25 69 HIS A N 1
ATOM 543 C CA . HIS A 1 69 ? -7.547 13.125 16.203 1 98.25 69 HIS A CA 1
ATOM 544 C C . HIS A 1 69 ? -6.098 12.891 15.789 1 98.25 69 HIS A C 1
ATOM 546 O O . HIS A 1 69 ? -5.18 13.508 16.344 1 98.25 69 HIS A O 1
ATOM 552 N N . PHE A 1 70 ? -5.945 11.961 14.922 1 98.44 70 PHE A N 1
ATOM 553 C CA . PHE A 1 70 ? -4.613 11.555 14.484 1 98.44 70 PHE A CA 1
ATOM 554 C C . PHE A 1 70 ? -4.523 11.531 12.969 1 98.44 70 PHE A C 1
ATOM 556 O O . PHE A 1 70 ? -5.398 10.984 12.297 1 98.44 70 PHE A O 1
ATOM 563 N N . LEU A 1 71 ? -3.443 12.172 12.438 1 98.25 71 LEU A N 1
ATOM 564 C CA . LEU A 1 71 ? -3.176 12.125 11 1 98.25 71 LEU A CA 1
ATOM 565 C C . LEU A 1 71 ? -1.682 11.977 10.734 1 98.25 71 LEU A C 1
ATOM 567 O O . LEU A 1 71 ? -0.867 12.711 11.297 1 98.25 71 LEU A O 1
ATOM 571 N N . ASP A 1 72 ? -1.328 10.977 9.961 1 97.81 72 ASP A N 1
ATOM 572 C CA . ASP A 1 72 ? 0.046 10.805 9.5 1 97.81 72 ASP A CA 1
ATOM 573 C C . ASP A 1 72 ? 0.142 10.984 7.988 1 97.81 72 ASP A C 1
ATOM 575 O O . ASP A 1 72 ? -0.404 10.18 7.227 1 97.81 72 ASP A O 1
ATOM 579 N N . ILE A 1 73 ? 0.852 12.039 7.586 1 98.06 73 ILE A N 1
ATOM 580 C CA . ILE A 1 73 ? 0.983 12.336 6.168 1 98.06 73 ILE A CA 1
ATOM 581 C C . ILE A 1 73 ? 2.455 12.281 5.762 1 98.06 73 ILE A C 1
ATOM 583 O O . ILE A 1 73 ? 2.854 12.891 4.766 1 98.06 73 ILE A O 1
ATOM 587 N N . SER A 1 74 ? 3.234 11.562 6.578 1 97.38 74 SER A N 1
ATOM 588 C CA . SER A 1 74 ? 4.668 11.477 6.32 1 97.38 74 SER A CA 1
ATOM 589 C C . SER A 1 74 ? 4.949 10.898 4.938 1 97.38 74 SER A C 1
ATOM 591 O O . SER A 1 74 ? 4.305 9.938 4.52 1 97.38 74 SER A O 1
ATOM 593 N N . GLY A 1 75 ? 5.859 11.508 4.285 1 96.44 75 GLY A N 1
ATOM 594 C CA . GLY A 1 75 ? 6.289 11.008 2.988 1 96.44 75 GLY A CA 1
ATOM 595 C C . GLY A 1 75 ? 5.387 11.453 1.853 1 96.44 75 GLY A C 1
ATOM 596 O O . GLY A 1 75 ? 5.633 11.117 0.691 1 96.44 75 GLY A O 1
ATOM 597 N N . CYS A 1 76 ? 4.312 12.203 2.137 1 97.56 76 CYS A N 1
ATOM 598 C CA . CYS A 1 76 ? 3.492 12.781 1.081 1 97.56 76 CYS A CA 1
ATOM 599 C C . CYS A 1 76 ? 4.152 14.031 0.505 1 97.56 76 CYS A C 1
ATOM 601 O O . CYS A 1 76 ? 3.951 15.133 1.014 1 97.56 76 CYS A O 1
ATOM 603 N N . VAL A 1 77 ? 4.773 13.914 -0.641 1 97.06 77 VAL A N 1
ATOM 604 C CA . VAL A 1 77 ? 5.793 14.852 -1.098 1 97.06 77 VAL A CA 1
ATOM 605 C C . VAL A 1 77 ? 5.129 16.016 -1.834 1 97.06 77 VAL A C 1
ATOM 607 O O . VAL A 1 77 ? 5.766 17.047 -2.08 1 97.06 77 VAL A O 1
ATOM 610 N N . HIS A 1 78 ? 3.783 15.938 -2.146 1 98.19 78 HIS A N 1
ATOM 611 C CA . HIS A 1 78 ? 3.137 16.984 -2.939 1 98.19 78 HIS A CA 1
ATOM 612 C C . HIS A 1 78 ? 2.303 17.906 -2.061 1 98.19 78 HIS A C 1
ATOM 614 O O . HIS A 1 78 ? 1.718 18.875 -2.553 1 98.19 78 HIS A O 1
ATOM 620 N N . LEU A 1 79 ? 2.25 17.609 -0.798 1 98.44 79 LEU A N 1
ATOM 621 C CA . LEU A 1 79 ? 1.494 18.469 0.109 1 98.44 79 LEU A CA 1
ATOM 622 C C . LEU A 1 79 ? 2.23 19.781 0.354 1 98.44 79 LEU A C 1
ATOM 624 O O . LEU A 1 79 ? 3.461 19.812 0.423 1 98.44 79 LEU A O 1
ATOM 628 N N . THR A 1 80 ? 1.468 20.859 0.463 1 98.62 80 THR A N 1
ATOM 629 C CA . THR A 1 80 ? 2.029 22.188 0.669 1 98.62 80 THR A CA 1
ATOM 630 C C . THR A 1 80 ? 1.456 22.828 1.931 1 98.62 80 THR A C 1
ATOM 632 O O . THR A 1 80 ? 0.702 22.188 2.668 1 98.62 80 THR A O 1
ATOM 635 N N . ASP A 1 81 ? 1.806 24.109 2.139 1 98.69 81 ASP A N 1
ATOM 636 C CA . ASP A 1 81 ? 1.337 24.859 3.297 1 98.69 81 ASP A CA 1
ATOM 637 C C . ASP A 1 81 ? -0.189 24.922 3.332 1 98.69 81 ASP A C 1
ATOM 639 O O . ASP A 1 81 ? -0.786 25.031 4.406 1 98.69 81 ASP A O 1
ATOM 643 N N . LYS A 1 82 ? -0.807 24.828 2.197 1 98.62 82 LYS A N 1
ATOM 644 C CA . LYS A 1 82 ? -2.266 24.844 2.125 1 98.62 82 LYS A CA 1
ATOM 645 C C . LYS A 1 82 ? -2.867 23.703 2.939 1 98.62 82 LYS A C 1
ATOM 647 O O . LYS A 1 82 ? -3.938 23.844 3.529 1 98.62 82 LYS A O 1
ATOM 652 N N . THR A 1 83 ? -2.139 22.594 2.943 1 98.56 83 THR A N 1
ATOM 653 C CA . THR A 1 83 ? -2.549 21.422 3.713 1 98.56 83 THR A CA 1
ATOM 654 C C . THR A 1 83 ? -2.762 21.797 5.18 1 98.56 83 THR A C 1
ATOM 656 O O . THR A 1 83 ? -3.799 21.469 5.762 1 98.56 83 THR A O 1
ATOM 659 N N . LEU A 1 84 ? -1.836 22.5 5.719 1 98.5 84 LEU A N 1
ATOM 660 C CA . LEU A 1 84 ? -1.911 22.875 7.129 1 98.5 84 LEU A CA 1
ATOM 661 C C . LEU A 1 84 ? -3.043 23.859 7.371 1 98.5 84 LEU A C 1
ATOM 663 O O . LEU A 1 84 ? -3.729 23.797 8.398 1 98.5 84 LEU A O 1
ATOM 667 N N . LYS A 1 85 ? -3.254 24.719 6.43 1 98.19 85 LYS A N 1
ATOM 668 C CA . LYS A 1 85 ? -4.352 25.672 6.527 1 98.19 85 LYS A CA 1
ATOM 669 C C . LYS A 1 85 ? -5.703 24.969 6.512 1 98.19 85 LYS A C 1
ATOM 671 O O . LYS A 1 85 ? -6.578 25.266 7.324 1 98.19 85 LYS A O 1
ATOM 676 N N . TYR A 1 86 ? -5.828 24.031 5.617 1 98.25 86 TYR A N 1
ATOM 677 C CA . TYR A 1 86 ? -7.062 23.25 5.535 1 98.25 86 TYR A CA 1
ATOM 678 C C . TYR A 1 86 ? -7.328 22.516 6.84 1 98.25 86 TYR A C 1
ATOM 680 O O . TYR A 1 86 ? -8.438 22.562 7.371 1 98.25 86 TYR A O 1
ATOM 688 N N . LEU A 1 87 ? -6.316 21.828 7.355 1 98 87 LEU A N 1
ATOM 689 C CA . LEU A 1 87 ? -6.457 21.047 8.578 1 98 87 LEU A CA 1
ATOM 690 C C . LEU A 1 87 ? -6.809 21.953 9.758 1 98 87 LEU A C 1
ATOM 692 O O . LEU A 1 87 ? -7.668 21.609 10.578 1 98 87 LEU A O 1
ATOM 696 N N . TRP A 1 88 ? -6.156 23.062 9.766 1 97.56 88 TRP A N 1
ATOM 697 C CA . TRP A 1 88 ? -6.371 24.016 10.844 1 97.56 88 TRP A CA 1
ATOM 698 C C . TRP A 1 88 ? -7.816 24.5 10.867 1 97.56 88 TRP A C 1
ATOM 700 O O . TRP A 1 88 ? -8.414 24.656 11.938 1 97.56 88 TRP A O 1
ATOM 710 N N . LYS A 1 89 ? -8.398 24.703 9.773 1 96.94 89 LYS A N 1
ATOM 711 C CA . LYS A 1 89 ? -9.758 25.219 9.648 1 96.94 89 LYS A CA 1
ATOM 712 C C . LYS A 1 89 ? -10.797 24.125 9.859 1 96.94 89 LYS A C 1
ATOM 714 O O . LYS A 1 89 ? -11.812 24.344 10.516 1 96.94 89 LYS A O 1
ATOM 719 N N . GLY A 1 90 ? -10.469 22.984 9.367 1 96.81 90 GLY A N 1
ATOM 720 C CA . GLY A 1 90 ? -11.531 22 9.234 1 96.81 90 GLY A CA 1
ATOM 721 C C . GLY A 1 90 ? -11.406 20.859 10.227 1 96.81 90 GLY A C 1
ATOM 722 O O . GLY A 1 90 ? -12.383 20.172 10.508 1 96.81 90 GLY A O 1
ATOM 723 N N . CYS A 1 91 ? -10.258 20.5 10.688 1 96.69 91 CYS A N 1
ATOM 724 C CA . CYS A 1 91 ? -10.039 19.406 11.617 1 96.69 91 CYS A CA 1
ATOM 725 C C . CYS A 1 91 ? -9.625 19.922 12.992 1 96.69 91 CYS A C 1
ATOM 727 O O . CYS A 1 91 ? -8.516 19.656 13.453 1 96.69 91 CYS A O 1
ATOM 729 N N . THR A 1 92 ? -10.594 20.484 13.688 1 96.19 92 THR A N 1
ATOM 730 C CA . THR A 1 92 ? -10.336 21.234 14.922 1 96.19 92 THR A CA 1
ATOM 731 C C . THR A 1 92 ? -10.07 20.266 16.078 1 96.19 92 THR A C 1
ATOM 733 O O . THR A 1 92 ? -9.562 20.688 17.125 1 96.19 92 THR A O 1
ATOM 736 N N . GLN A 1 93 ? -10.367 19.016 15.898 1 97.44 93 GLN A N 1
ATOM 737 C CA . GLN A 1 93 ? -10.125 18.047 16.953 1 97.44 93 GLN A CA 1
ATOM 738 C C . GLN A 1 93 ? -8.797 17.328 16.75 1 97.44 93 GLN A C 1
ATOM 740 O O . GLN A 1 93 ? -8.453 16.406 17.5 1 97.44 93 GLN A O 1
ATOM 745 N N . LEU A 1 94 ? -8.07 17.672 15.711 1 98 94 LEU A N 1
ATOM 746 C CA . LEU A 1 94 ? -6.777 17.062 15.43 1 98 94 LEU A CA 1
ATOM 747 C C . LEU A 1 94 ? -5.805 17.281 16.578 1 98 94 LEU A C 1
ATOM 749 O O . LEU A 1 94 ? -5.629 18.406 17.047 1 98 94 LEU A O 1
ATOM 753 N N . ARG A 1 95 ? -5.184 16.219 17.047 1 98.25 95 ARG A N 1
ATOM 754 C CA . ARG A 1 95 ? -4.285 16.281 18.188 1 98.25 95 ARG A CA 1
ATOM 755 C C . ARG A 1 95 ? -2.855 15.938 17.781 1 98.25 95 ARG A C 1
ATOM 757 O O . ARG A 1 95 ? -1.903 16.562 18.266 1 98.25 95 ARG A O 1
ATOM 764 N N . ILE A 1 96 ? -2.734 14.953 16.984 1 98.56 96 ILE A N 1
ATOM 765 C CA . ILE A 1 96 ? -1.411 14.484 16.594 1 98.56 96 ILE A CA 1
ATOM 766 C C . ILE A 1 96 ? -1.271 14.547 15.078 1 98.56 96 ILE A C 1
ATOM 768 O O . ILE A 1 96 ? -2.104 14.008 14.344 1 98.56 96 ILE A O 1
ATOM 772 N N . LEU A 1 97 ? -0.237 15.203 14.586 1 98.5 97 LEU A N 1
ATOM 773 C CA . LEU A 1 97 ? 0.059 15.336 13.164 1 98.5 97 LEU A CA 1
ATOM 774 C C . LEU A 1 97 ? 1.512 14.969 12.875 1 98.5 97 LEU A C 1
ATOM 776 O O . LEU A 1 97 ? 2.43 15.586 13.422 1 98.5 97 LEU A O 1
ATOM 780 N N . LYS A 1 98 ? 1.689 13.906 12.094 1 98 98 LYS A N 1
ATOM 781 C CA . LYS A 1 98 ? 3.027 13.5 11.664 1 98 98 LYS A CA 1
ATOM 782 C C . LYS A 1 98 ? 3.295 13.922 10.227 1 98 98 LYS A C 1
ATOM 784 O O . LYS A 1 98 ? 2.527 13.586 9.32 1 98 98 LYS A O 1
ATOM 789 N N . MET A 1 99 ? 4.383 14.664 10.016 1 97.75 99 MET A N 1
ATOM 790 C CA . MET A 1 99 ? 4.734 15.227 8.719 1 97.75 99 MET A CA 1
ATOM 791 C C . MET A 1 99 ? 6.23 15.078 8.445 1 97.75 99 MET A C 1
ATOM 793 O O . MET A 1 99 ? 6.91 16.062 8.164 1 97.75 99 MET A O 1
ATOM 797 N N . LEU A 1 100 ? 6.68 13.859 8.508 1 96.94 100 LEU A N 1
ATOM 798 C CA . LEU A 1 100 ? 8.07 13.602 8.141 1 96.94 100 LEU A CA 1
ATOM 799 C C . LEU A 1 100 ? 8.227 13.523 6.629 1 96.94 100 LEU A C 1
ATOM 801 O O . LEU A 1 100 ? 7.367 12.984 5.938 1 96.94 100 LEU A O 1
ATOM 805 N N . TYR A 1 101 ? 9.312 14.117 6.148 1 96.69 101 TYR A N 1
ATOM 806 C CA . TYR A 1 101 ? 9.664 14.086 4.734 1 96.69 101 TYR A CA 1
ATOM 807 C C . TYR A 1 101 ? 8.609 14.805 3.898 1 96.69 101 TYR A C 1
ATOM 809 O O . TYR A 1 101 ? 8.25 14.344 2.811 1 96.69 101 TYR A O 1
ATOM 817 N N . CYS A 1 102 ? 8.062 15.875 4.52 1 97.25 102 CYS A N 1
ATOM 818 C CA . CYS A 1 102 ? 7.141 16.734 3.789 1 97.25 102 CYS A CA 1
ATOM 819 C C . CYS A 1 102 ? 7.84 18 3.297 1 97.25 102 CYS A C 1
ATOM 821 O O . CYS A 1 102 ? 7.684 19.062 3.887 1 97.25 102 CYS A O 1
ATOM 823 N N . LYS A 1 103 ? 8.43 17.859 2.158 1 96.19 103 LYS A N 1
ATOM 824 C CA . LYS A 1 103 ? 9.43 18.812 1.691 1 96.19 103 LYS A CA 1
ATOM 825 C C . LYS A 1 103 ? 8.781 20.141 1.294 1 96.19 103 LYS A C 1
ATOM 827 O O . LYS A 1 103 ? 9.414 21.203 1.375 1 96.19 103 LYS A O 1
ATOM 832 N N . ASN A 1 104 ? 7.512 20.172 0.896 1 98 104 ASN A N 1
ATOM 833 C CA . ASN A 1 104 ? 6.859 21.375 0.383 1 98 104 ASN A CA 1
ATOM 834 C C . ASN A 1 104 ? 6.047 22.078 1.468 1 98 104 ASN A C 1
ATOM 836 O O . ASN A 1 104 ? 5.352 23.062 1.191 1 98 104 ASN A O 1
ATOM 840 N N . ILE A 1 105 ? 6.102 21.562 2.666 1 98.25 105 ILE A N 1
ATOM 841 C CA . ILE A 1 105 ? 5.551 22.234 3.834 1 98.25 105 ILE A CA 1
ATOM 842 C C . ILE A 1 105 ? 6.66 23.016 4.551 1 98.25 105 ILE A C 1
ATOM 844 O O . ILE A 1 105 ? 7.688 22.438 4.914 1 98.25 105 ILE A O 1
ATOM 848 N N . THR A 1 106 ? 6.441 24.266 4.723 1 98.06 106 THR A N 1
ATOM 849 C CA . THR A 1 106 ? 7.492 25.109 5.285 1 98.06 106 THR A CA 1
ATOM 850 C C . THR A 1 106 ? 7.426 25.094 6.809 1 98.06 106 THR A C 1
ATOM 852 O O . THR A 1 106 ? 6.355 24.891 7.391 1 98.06 106 THR A O 1
ATOM 855 N N . LYS A 1 107 ? 8.641 25.359 7.41 1 97.56 107 LYS A N 1
ATOM 856 C CA . LYS A 1 107 ? 8.719 25.484 8.859 1 97.56 107 LYS A CA 1
ATOM 857 C C . LYS A 1 107 ? 7.801 26.578 9.367 1 97.56 107 LYS A C 1
ATOM 859 O O . LYS A 1 107 ? 7.188 26.453 10.43 1 97.56 107 LYS A O 1
ATOM 864 N N . GLN A 1 108 ? 7.719 27.656 8.664 1 97.88 108 GLN A N 1
ATOM 865 C CA . GLN A 1 108 ? 6.863 28.781 9.031 1 97.88 108 GLN A CA 1
ATOM 866 C C . GLN A 1 108 ? 5.402 28.344 9.125 1 97.88 108 GLN A C 1
ATOM 868 O O . GLN A 1 108 ? 4.699 28.703 10.07 1 97.88 108 GLN A O 1
ATOM 873 N N . ALA A 1 109 ? 4.965 27.656 8.156 1 98.06 109 ALA A N 1
ATOM 874 C CA . ALA A 1 109 ? 3.586 27.172 8.164 1 98.06 109 ALA A CA 1
ATOM 875 C C . ALA A 1 109 ? 3.336 26.25 9.344 1 98.06 109 ALA A C 1
ATOM 877 O O . ALA A 1 109 ? 2.281 26.312 9.984 1 98.06 109 ALA A O 1
ATOM 878 N N . VAL A 1 110 ? 4.305 25.359 9.594 1 98.12 110 VAL A N 1
ATOM 879 C CA . VAL A 1 110 ? 4.203 24.438 10.727 1 98.12 110 VAL A CA 1
ATOM 880 C C . VAL A 1 110 ? 4.047 25.219 12.023 1 98.12 110 VAL A C 1
ATOM 882 O O . VAL A 1 110 ? 3.166 24.922 12.836 1 98.12 110 VAL A O 1
ATOM 885 N N . LEU A 1 111 ? 4.816 26.203 12.219 1 96.56 111 LEU A N 1
ATOM 886 C CA . LEU A 1 111 ? 4.77 27.031 13.422 1 96.56 111 LEU A CA 1
ATOM 887 C C . LEU A 1 111 ? 3.432 27.75 13.547 1 96.56 111 LEU A C 1
ATOM 889 O O . LEU A 1 111 ? 2.885 27.875 14.641 1 96.56 111 LEU A O 1
ATOM 893 N N . LYS A 1 112 ? 2.93 28.125 12.484 1 96.75 112 LYS A N 1
ATOM 894 C CA . LYS A 1 112 ? 1.698 28.906 12.461 1 96.75 112 LYS A CA 1
ATOM 895 C C . LYS A 1 112 ? 0.482 28.031 12.727 1 96.75 112 LYS A C 1
ATOM 897 O O . LYS A 1 112 ? -0.393 28.391 13.516 1 96.75 112 LYS A O 1
ATOM 902 N N . TYR A 1 113 ? 0.45 26.875 12.125 1 96.25 113 TYR A N 1
ATOM 903 C CA . TYR A 1 113 ? -0.8 26.125 12.07 1 96.25 113 TYR A CA 1
ATOM 904 C C . TYR A 1 113 ? -0.776 24.953 13.039 1 96.25 113 TYR A C 1
ATOM 906 O O . TYR A 1 113 ? -1.792 24.281 13.234 1 96.25 113 TYR A O 1
ATOM 914 N N . SER A 1 114 ? 0.34 24.609 13.695 1 92.75 114 SER A N 1
ATOM 915 C CA . SER A 1 114 ? 0.441 23.422 14.555 1 92.75 114 SER A CA 1
ATOM 916 C C . SER A 1 114 ? 0.339 23.812 16.031 1 92.75 114 SER A C 1
ATOM 918 O O . SER A 1 114 ? 0.594 22.984 16.906 1 92.75 114 SER A O 1
ATOM 920 N N . VAL A 1 115 ? -0.046 25.016 16.359 1 90.25 115 VAL A N 1
ATOM 921 C CA . VAL A 1 115 ? -0.012 25.547 17.703 1 90.25 115 VAL A CA 1
ATOM 922 C C . VAL A 1 115 ? -1.011 24.797 18.594 1 90.25 115 VAL A C 1
ATOM 924 O O . VAL A 1 115 ? -0.749 24.562 19.766 1 90.25 115 VAL A O 1
ATOM 927 N N . LYS A 1 116 ? -2.057 24.406 18.078 1 92.56 116 LYS A N 1
ATOM 928 C CA . LYS A 1 116 ? -3.121 23.797 18.859 1 92.56 116 LYS A CA 1
ATOM 929 C C . LYS A 1 116 ? -2.932 22.281 18.953 1 92.56 116 LYS A C 1
ATOM 931 O O . LYS A 1 116 ? -3.668 21.609 19.672 1 92.56 116 LYS A O 1
ATOM 936 N N . LEU A 1 117 ? -2.014 21.781 18.297 1 96.25 117 LEU A N 1
ATOM 937 C CA . LEU A 1 117 ? -1.787 20.344 18.297 1 96.25 117 LEU A CA 1
ATOM 938 C C . LEU A 1 117 ? -1.073 19.906 19.578 1 96.25 117 LEU A C 1
ATOM 940 O O . LEU A 1 117 ? -0.205 20.625 20.078 1 96.25 117 LEU A O 1
ATOM 944 N N . GLU A 1 118 ? -1.443 18.75 20.031 1 97.31 118 GLU A N 1
ATOM 945 C CA . GLU A 1 118 ? -0.773 18.172 21.203 1 97.31 118 GLU A CA 1
ATOM 946 C C . GLU A 1 118 ? 0.631 17.688 20.844 1 97.31 118 GLU A C 1
ATOM 948 O O . GLU A 1 118 ? 1.562 17.844 21.641 1 97.31 118 GLU A O 1
ATOM 953 N N . LYS A 1 119 ? 0.755 17.031 19.734 1 97.19 119 LYS A N 1
ATOM 954 C CA . LYS A 1 119 ? 2.025 16.5 19.25 1 97.19 119 LYS A CA 1
ATOM 955 C C . LYS A 1 119 ? 2.152 16.672 17.75 1 97.19 119 LYS A C 1
ATOM 957 O O . LYS A 1 119 ? 1.194 16.438 17 1 97.19 119 LYS A O 1
ATOM 962 N N . GLN A 1 120 ? 3.328 17.109 17.375 1 96.06 120 GLN A N 1
ATOM 963 C CA . GLN A 1 120 ? 3.641 17.203 15.945 1 96.06 120 GLN A CA 1
ATOM 964 C C . GLN A 1 120 ? 5.059 16.719 15.656 1 96.06 120 GLN A C 1
ATOM 966 O O . GLN A 1 120 ? 5.965 16.922 16.469 1 96.06 120 GLN A O 1
ATOM 971 N N . GLU A 1 121 ? 5.18 15.977 14.664 1 96.75 121 GLU A N 1
ATOM 972 C CA . GLU A 1 121 ? 6.465 15.594 14.094 1 96.75 121 GLU A CA 1
ATOM 973 C C . GLU A 1 121 ? 6.641 16.172 12.695 1 96.75 121 GLU A C 1
ATOM 975 O O . GLU A 1 121 ? 5.738 16.078 11.859 1 96.75 121 GLU A O 1
ATOM 980 N N . TYR A 1 122 ? 7.824 16.828 12.586 1 97.38 122 TYR A N 1
ATOM 981 C CA . TYR A 1 122 ? 8.008 17.516 11.305 1 97.38 122 TYR A CA 1
ATOM 982 C C . TYR A 1 122 ? 9.461 17.453 10.859 1 97.38 122 TYR A C 1
ATOM 984 O O . TYR A 1 122 ? 10.375 17.609 11.68 1 97.38 122 TYR A O 1
ATOM 992 N N . ASN A 1 123 ? 9.633 17.125 9.594 1 96.19 123 ASN A N 1
ATOM 993 C CA . ASN A 1 123 ? 10.859 17.5 8.898 1 96.19 123 ASN A CA 1
ATOM 994 C C . ASN A 1 123 ? 10.625 17.672 7.398 1 96.19 123 ASN A C 1
ATOM 996 O O . ASN A 1 123 ? 9.664 17.141 6.852 1 96.19 123 ASN A O 1
ATOM 1000 N N . ASP A 1 124 ? 11.5 18.547 6.816 1 96.69 124 ASP A N 1
ATOM 1001 C CA . ASP A 1 124 ? 11.352 18.828 5.395 1 96.69 124 ASP A CA 1
ATOM 1002 C C . ASP A 1 124 ? 12.469 18.172 4.586 1 96.69 124 ASP A C 1
ATOM 1004 O O . ASP A 1 124 ? 12.844 18.672 3.518 1 96.69 124 ASP A O 1
ATOM 1008 N N . ALA A 1 125 ? 13.023 17.125 5.125 1 95.25 125 ALA A N 1
ATOM 1009 C CA . ALA A 1 125 ? 14.07 16.391 4.414 1 95.25 125 ALA A CA 1
ATOM 1010 C C . ALA A 1 125 ? 13.508 15.672 3.191 1 95.25 125 ALA A C 1
ATOM 1012 O O . ALA A 1 125 ? 12.297 15.461 3.094 1 95.25 125 ALA A O 1
ATOM 1013 N N . ASP A 1 126 ? 14.391 15.359 2.229 1 94.44 126 ASP A N 1
ATOM 1014 C CA . ASP A 1 126 ? 13.992 14.5 1.119 1 94.44 126 ASP A CA 1
ATOM 1015 C C . ASP A 1 126 ? 13.578 13.117 1.618 1 94.44 126 ASP A C 1
ATOM 1017 O O . ASP A 1 126 ? 14.125 12.617 2.604 1 94.44 126 ASP A O 1
ATOM 1021 N N . PRO A 1 127 ? 12.578 12.594 0.926 1 93.12 127 PRO A N 1
ATOM 1022 C CA . PRO A 1 127 ? 12.203 11.227 1.315 1 93.12 127 PRO A CA 1
ATOM 1023 C C . PRO A 1 127 ? 13.344 10.234 1.132 1 93.12 127 PRO A C 1
ATOM 1025 O O . PRO A 1 127 ? 14.086 10.305 0.145 1 93.12 127 PRO A O 1
ATOM 1028 N N . PRO A 1 128 ? 13.5 9.43 2.096 1 90.94 128 PRO A N 1
ATOM 1029 C CA . PRO A 1 128 ? 14.492 8.367 1.917 1 90.94 128 PRO A CA 1
ATOM 1030 C C . PRO A 1 128 ? 14.117 7.391 0.803 1 90.94 128 PRO A C 1
ATOM 1032 O O . PRO A 1 128 ? 12.945 7.262 0.46 1 90.94 128 PRO A O 1
ATOM 1035 N N . SER A 1 129 ? 15.195 6.641 0.292 1 89 129 SER A N 1
ATOM 1036 C CA . SER A 1 129 ? 14.984 5.754 -0.848 1 89 129 SER A CA 1
ATOM 1037 C C . SER A 1 129 ? 14.039 4.609 -0.487 1 89 129 SER A C 1
ATOM 1039 O O . SER A 1 129 ? 13.312 4.105 -1.344 1 89 129 SER A O 1
ATOM 1041 N N . TRP A 1 130 ? 14.078 4.324 0.722 1 89.5 130 TRP A N 1
ATOM 1042 C CA . TRP A 1 130 ? 13.305 3.152 1.116 1 89.5 130 TRP A CA 1
ATOM 1043 C C . TRP A 1 130 ? 11.805 3.457 1.097 1 89.5 130 TRP A C 1
ATOM 1045 O O . TRP A 1 130 ? 10.984 2.547 1.196 1 89.5 130 TRP A O 1
ATOM 1055 N N . LEU A 1 131 ? 11.438 4.652 0.897 1 91.81 131 LEU A N 1
ATOM 1056 C CA . LEU A 1 131 ? 10.031 4.988 0.708 1 91.81 131 LEU A CA 1
ATOM 1057 C C . LEU A 1 131 ? 9.547 4.547 -0.67 1 91.81 131 LEU A C 1
ATOM 1059 O O . LEU A 1 131 ? 8.344 4.441 -0.905 1 91.81 131 LEU A O 1
ATOM 1063 N N . GLY A 1 132 ? 10.516 4.402 -1.569 1 91.62 132 GLY A N 1
ATOM 1064 C CA . GLY A 1 132 ? 10.164 3.818 -2.855 1 91.62 132 GLY A CA 1
ATOM 1065 C C . GLY A 1 132 ? 9.922 4.855 -3.936 1 91.62 132 GLY A C 1
ATOM 1066 O O . GLY A 1 132 ? 9.578 4.512 -5.07 1 91.62 132 GLY A O 1
ATOM 1067 N N . TYR A 1 133 ? 9.961 6.086 -3.662 1 92.94 133 TYR A N 1
ATOM 1068 C CA . TYR A 1 133 ? 9.797 7.184 -4.609 1 92.94 133 TYR A CA 1
ATOM 1069 C C . TYR A 1 133 ? 10.727 8.336 -4.27 1 92.94 133 TYR A C 1
ATOM 1071 O O . TYR A 1 133 ? 11.281 8.391 -3.17 1 92.94 133 TYR A O 1
ATOM 1079 N N . ASP A 1 134 ? 10.969 9.203 -5.277 1 92.25 134 ASP A N 1
ATOM 1080 C CA . ASP A 1 134 ? 11.875 10.328 -5.066 1 92.25 134 ASP A CA 1
ATOM 1081 C C . ASP A 1 134 ? 11.109 11.594 -4.691 1 92.25 134 ASP A C 1
ATOM 1083 O O . ASP A 1 134 ? 9.906 11.539 -4.426 1 92.25 134 ASP A O 1
ATOM 1087 N N . SER A 1 135 ? 11.867 12.719 -4.555 1 92.56 135 SER A N 1
ATOM 1088 C CA . SER A 1 135 ? 11.297 13.984 -4.086 1 92.56 135 SER A CA 1
ATOM 1089 C C . SER A 1 135 ? 10.242 14.508 -5.047 1 92.56 135 SER A C 1
ATOM 1091 O O . SER A 1 135 ? 9.43 15.359 -4.68 1 92.56 135 SER A O 1
ATOM 1093 N N . ALA A 1 136 ? 10.234 14 -6.262 1 93.12 136 ALA A N 1
ATOM 1094 C CA . ALA A 1 136 ? 9.242 14.398 -7.254 1 93.12 136 ALA A CA 1
ATOM 1095 C C . ALA A 1 136 ? 8.047 13.445 -7.242 1 93.12 136 ALA A C 1
ATOM 1097 O O . ALA A 1 136 ? 7.098 13.617 -8.008 1 93.12 136 ALA A O 1
ATOM 1098 N N . GLY A 1 137 ? 8.109 12.422 -6.418 1 93 137 GLY A N 1
ATOM 1099 C CA . GLY A 1 137 ? 7.031 11.453 -6.336 1 93 137 GLY A CA 1
ATOM 1100 C C . GLY A 1 137 ? 7.148 10.344 -7.367 1 93 137 GLY A C 1
ATOM 1101 O O . GLY A 1 137 ? 6.23 9.531 -7.52 1 93 137 GLY A O 1
ATOM 1102 N N . SER A 1 138 ? 8.266 10.281 -8.039 1 92.38 138 SER A N 1
ATOM 1103 C CA . SER A 1 138 ? 8.484 9.242 -9.031 1 92.38 138 SER A CA 1
ATOM 1104 C C . SER A 1 138 ? 8.883 7.926 -8.375 1 92.38 138 SER A C 1
ATOM 1106 O O . SER A 1 138 ? 9.852 7.867 -7.621 1 92.38 138 SER A O 1
ATOM 1108 N N . VAL A 1 139 ? 8.031 6.898 -8.664 1 91 139 VAL A N 1
ATOM 1109 C CA . VAL A 1 139 ? 8.242 5.59 -8.055 1 91 139 VAL A CA 1
ATOM 1110 C C . VAL A 1 139 ? 9.555 4.992 -8.562 1 91 139 VAL A C 1
ATOM 1112 O O . VAL A 1 139 ? 9.867 5.07 -9.75 1 91 139 VAL A O 1
ATOM 1115 N N . LEU A 1 140 ? 10.352 4.43 -7.66 1 83.81 140 LEU A N 1
ATOM 1116 C CA . LEU A 1 140 ? 11.617 3.777 -7.988 1 83.81 140 LEU A CA 1
ATOM 1117 C C . LEU A 1 140 ? 11.375 2.357 -8.492 1 83.81 140 LEU A C 1
ATOM 1119 O O . LEU A 1 140 ? 10.469 1.671 -8.023 1 83.81 140 LEU A O 1
ATOM 1123 N N . THR A 1 141 ? 10.992 2.08 -9.711 1 67.88 141 THR A N 1
ATOM 1124 C CA . THR A 1 141 ? 10.367 0.943 -10.391 1 67.88 141 THR A CA 1
ATOM 1125 C C . THR A 1 141 ? 11.141 -0.342 -10.094 1 67.88 141 THR A C 1
ATOM 1127 O O . THR A 1 141 ? 12.359 -0.315 -9.914 1 67.88 141 THR A O 1
ATOM 1130 N N . LEU A 1 142 ? 10.539 -1.436 -9.711 1 60.69 142 LEU A N 1
ATOM 1131 C CA . LEU A 1 142 ? 10.984 -2.826 -9.742 1 60.69 142 LEU A CA 1
ATOM 1132 C C . LEU A 1 142 ? 11.477 -3.205 -11.133 1 60.69 142 LEU A C 1
ATOM 1134 O O . LEU A 1 142 ? 12.414 -3.996 -11.266 1 60.69 142 LEU A O 1
ATOM 1138 N N . ASN A 1 143 ? 10.852 -2.779 -12.18 1 50.41 143 ASN A N 1
ATOM 1139 C CA . ASN A 1 143 ? 11.18 -3.309 -13.5 1 50.41 143 ASN A CA 1
ATOM 1140 C C . ASN A 1 143 ? 12.531 -2.783 -13.992 1 50.41 143 ASN A C 1
ATOM 1142 O O . ASN A 1 143 ? 12.773 -2.727 -15.203 1 50.41 143 ASN A O 1
ATOM 1146 N N . LYS A 1 144 ? 13.156 -1.883 -13.234 1 42.09 144 LYS A N 1
ATOM 1147 C CA . LYS A 1 144 ? 14.375 -1.49 -13.938 1 42.09 144 LYS A CA 1
ATOM 1148 C C . LYS A 1 144 ? 15.297 -2.686 -14.148 1 42.09 144 LYS A C 1
ATOM 1150 O O . LYS A 1 144 ? 15.664 -3.371 -13.195 1 42.09 144 LYS A O 1
ATOM 1155 N N . LYS A 1 145 ? 15.273 -3.221 -15.289 1 38.69 145 LYS A N 1
ATOM 1156 C CA . LYS A 1 145 ? 16.422 -4.008 -15.734 1 38.69 145 LYS A CA 1
ATOM 1157 C C . LYS A 1 145 ? 17.703 -3.537 -15.062 1 38.69 145 LYS A C 1
ATOM 1159 O O . LYS A 1 145 ? 18.016 -2.346 -15.078 1 38.69 145 LYS A O 1
ATOM 1164 N N . SER A 1 146 ? 18.016 -4.02 -13.992 1 38.22 146 SER A N 1
ATOM 1165 C CA . SER A 1 146 ? 19.422 -3.742 -13.703 1 38.22 146 SER A CA 1
ATOM 1166 C C . SER A 1 146 ? 20.203 -3.484 -14.984 1 38.22 146 SER A C 1
ATOM 1168 O O . SER A 1 146 ? 20.25 -4.336 -15.875 1 38.22 146 SER A O 1
ATOM 1170 N N . ARG A 1 147 ? 20.297 -2.404 -15.586 1 31.27 147 ARG A N 1
ATOM 1171 C CA . ARG A 1 147 ? 21.375 -2.293 -16.562 1 31.27 147 ARG A CA 1
ATOM 1172 C C . ARG A 1 147 ? 22.594 -3.104 -16.141 1 31.27 147 ARG A C 1
ATOM 1174 O O . ARG A 1 147 ? 23.047 -3 -14.992 1 31.27 147 ARG A O 1
ATOM 1181 N N . PRO A 1 148 ? 22.859 -4.277 -16.766 1 33.12 148 PRO A N 1
ATOM 1182 C CA . PRO A 1 148 ? 24.234 -4.727 -16.516 1 33.12 148 PRO A CA 1
ATOM 1183 C C . PRO A 1 148 ? 25.203 -3.57 -16.344 1 33.12 148 PRO A C 1
ATOM 1185 O O . PRO A 1 148 ? 25.125 -2.574 -17.062 1 33.12 148 PRO A O 1
ATOM 1188 N N . GLY A 1 149 ? 25.406 -3.035 -15.227 1 30.81 149 GLY A N 1
ATOM 1189 C CA . GLY A 1 149 ? 26.594 -2.199 -15.125 1 30.81 149 GLY A CA 1
ATOM 1190 C C . GLY A 1 149 ? 27.625 -2.496 -16.203 1 30.81 149 GLY A C 1
ATOM 1191 O O . GLY A 1 149 ? 27.938 -3.66 -16.469 1 30.81 149 GLY A O 1
ATOM 1192 N N . SER A 1 150 ? 27.609 -1.683 -17.25 1 32.88 150 SER A N 1
ATOM 1193 C CA . SER A 1 150 ? 28.766 -1.519 -18.141 1 32.88 150 SER A CA 1
ATOM 1194 C C . SER A 1 150 ? 30.078 -1.572 -17.359 1 32.88 150 SER A C 1
ATOM 1196 O O . SER A 1 150 ? 30.516 -0.559 -16.828 1 32.88 150 SER A O 1
ATOM 1198 N N . GLU A 1 151 ? 30.172 -2.217 -16.297 1 29.62 151 GLU A N 1
ATOM 1199 C CA . GLU A 1 151 ? 31.594 -2.328 -15.961 1 29.62 151 GLU A CA 1
ATOM 1200 C C . GLU A 1 151 ? 32.438 -2.65 -17.188 1 29.62 151 GLU A C 1
ATOM 1202 O O . GLU A 1 151 ? 32.031 -3.467 -18.031 1 29.62 151 GLU A O 1
ATOM 1207 N N . LYS A 1 152 ? 33.469 -1.785 -17.453 1 29.28 152 LYS A N 1
ATOM 1208 C CA . LYS A 1 152 ? 34.531 -1.719 -18.453 1 29.28 152 LYS A CA 1
ATOM 1209 C C . LYS A 1 152 ? 35.094 -3.107 -18.75 1 29.28 152 LYS A C 1
ATOM 1211 O O . LYS A 1 152 ? 35.688 -3.754 -17.875 1 29.28 152 LYS A O 1
ATOM 1216 N N . ALA A 1 153 ? 34.5 -3.906 -19.391 1 26.92 153 ALA A N 1
ATOM 1217 C CA . ALA A 1 153 ? 35.281 -4.887 -20.141 1 26.92 153 ALA A CA 1
ATOM 1218 C C . ALA A 1 153 ? 36.406 -4.215 -20.906 1 26.92 153 ALA A C 1
ATOM 1220 O O . ALA A 1 153 ? 36.344 -4.078 -22.141 1 26.92 153 ALA A O 1
ATOM 1221 N N . LYS A 1 154 ? 36.688 -2.896 -20.453 1 31.08 154 LYS A N 1
ATOM 1222 C CA . LYS A 1 154 ? 37.781 -2.262 -21.188 1 31.08 154 LYS A CA 1
ATOM 1223 C C . LYS A 1 154 ? 39 -3.17 -21.234 1 31.08 154 LYS A C 1
ATOM 1225 O O . LYS A 1 154 ? 40.031 -2.803 -21.812 1 31.08 154 LYS A O 1
ATOM 1230 N N . SER A 1 155 ? 39.156 -3.967 -20.109 1 27.7 155 SER A N 1
ATOM 1231 C CA . SER A 1 155 ? 40.562 -4.273 -20.078 1 27.7 155 SER A CA 1
ATOM 1232 C C . SER A 1 155 ? 41 -5.074 -21.312 1 27.7 155 SER A C 1
ATOM 1234 O O . SER A 1 155 ? 42.156 -5.035 -21.719 1 27.7 155 SER A O 1
ATOM 1236 N N . LEU A 1 156 ? 40.125 -6.043 -21.562 1 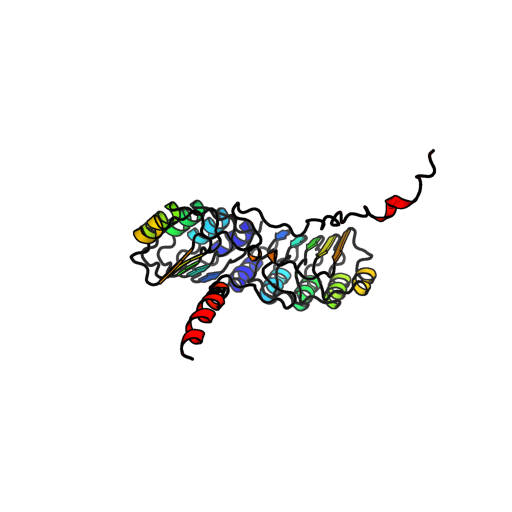28.47 156 LEU A N 1
ATOM 1237 C CA . LEU A 1 156 ? 40.969 -7.094 -22.109 1 28.47 156 LEU A CA 1
ATOM 1238 C C . LEU A 1 156 ? 41.312 -6.789 -23.562 1 28.47 156 LEU A C 1
ATOM 1240 O O . LEU A 1 156 ? 41.938 -7.621 -24.25 1 28.47 156 LEU A O 1
ATOM 1244 N N . SER A 1 157 ? 40.438 -5.805 -24.078 1 31.55 157 SER A N 1
ATOM 1245 C CA . SER A 1 157 ? 40.719 -5.887 -25.516 1 31.55 157 SER A CA 1
ATOM 1246 C C . SER A 1 157 ? 42.125 -5.43 -25.859 1 31.55 157 SER A C 1
ATOM 1248 O O . SER A 1 157 ? 42.438 -5.156 -27.016 1 31.55 157 SER A O 1
ATOM 1250 N N . GLN A 1 158 ? 42.812 -4.945 -24.75 1 28.08 158 GLN A N 1
ATOM 1251 C CA . GLN A 1 158 ? 44.031 -4.242 -25.203 1 28.08 158 GLN A CA 1
ATOM 1252 C C . GLN A 1 158 ? 44.844 -5.105 -26.141 1 28.08 158 GLN A C 1
ATOM 1254 O O . GLN A 1 158 ? 45.781 -4.617 -26.781 1 28.08 158 GLN A O 1
ATOM 1259 N N . ASN A 1 159 ? 44.875 -6.406 -25.812 1 27.55 159 ASN A N 1
ATOM 1260 C CA . ASN A 1 159 ? 46.188 -6.898 -26.203 1 27.55 159 ASN A CA 1
ATOM 1261 C C . ASN A 1 159 ? 46.344 -6.961 -27.719 1 27.55 159 ASN A C 1
ATOM 1263 O O . ASN A 1 159 ? 47.438 -7.172 -28.234 1 27.55 159 ASN A O 1
ATOM 1267 N N . GLU A 1 160 ? 45.188 -7.441 -28.312 1 26.48 160 GLU A N 1
ATOM 1268 C CA . GLU A 1 160 ? 45.688 -8.266 -29.406 1 26.48 160 GLU A CA 1
ATOM 1269 C C . GLU A 1 160 ? 46.344 -7.402 -30.484 1 26.48 160 GLU A C 1
ATOM 1271 O O . GLU A 1 160 ? 47.375 -7.77 -31.047 1 26.48 160 GLU A O 1
ATOM 1276 N N . ASN A 1 161 ? 45.406 -6.582 -31.094 1 29 161 ASN A N 1
ATOM 1277 C CA . ASN A 1 161 ? 45.719 -6.59 -32.531 1 29 161 ASN A CA 1
ATOM 1278 C C . ASN A 1 161 ? 46.875 -5.668 -32.844 1 29 161 ASN A C 1
ATOM 1280 O O . ASN A 1 161 ? 46.688 -4.562 -33.375 1 29 161 ASN A O 1
ATOM 1284 N N . LYS A 1 162 ? 47.562 -5.137 -31.844 1 27.75 162 LYS A N 1
ATOM 1285 C CA . LYS A 1 162 ? 48.562 -4.168 -32.312 1 27.75 162 LYS A CA 1
ATOM 1286 C C . LYS A 1 162 ? 49.406 -4.742 -33.438 1 27.75 162 LYS A C 1
ATOM 1288 O O . LYS A 1 162 ? 50.469 -4.207 -33.75 1 27.75 162 LYS A O 1
ATOM 1293 N N . GLU A 1 163 ? 49.188 -6.004 -33.844 1 28.05 163 GLU A N 1
ATOM 1294 C CA . GLU A 1 163 ? 50.25 -6.32 -34.781 1 28.05 163 GLU A CA 1
ATOM 1295 C C . GLU A 1 163 ? 50.125 -5.516 -36.062 1 28.05 163 GLU A C 1
ATOM 1297 O O . GLU A 1 163 ? 49.406 -5.93 -36.969 1 28.05 163 GLU A O 1
ATOM 1302 N N . ALA A 1 164 ? 49.438 -4.301 -36.062 1 26.8 164 ALA A N 1
ATOM 1303 C CA . ALA A 1 164 ? 49.344 -3.559 -37.312 1 26.8 164 ALA A CA 1
ATOM 1304 C C . ALA A 1 164 ? 50.688 -3.416 -38 1 26.8 164 ALA A C 1
ATOM 1306 O O . ALA A 1 164 ? 50.812 -3.658 -39.219 1 26.8 164 ALA A O 1
ATOM 1307 N N . THR A 1 165 ? 51.5 -2.541 -37.344 1 23.98 165 THR A N 1
ATOM 1308 C CA . THR A 1 165 ? 52.531 -2.006 -38.219 1 23.98 165 THR A CA 1
ATOM 1309 C C . THR A 1 165 ? 53.656 -3.045 -38.438 1 23.98 165 THR A C 1
ATOM 1311 O O . THR A 1 165 ? 54.062 -3.703 -37.469 1 23.98 165 THR A O 1
ATOM 1314 N N . MET B 1 1 ? -7.305 -3.561 10.773 1 49.28 1 MET B N 1
ATOM 1315 C CA . MET B 1 1 ? -8.391 -2.656 10.391 1 49.28 1 MET B CA 1
ATOM 1316 C C . MET B 1 1 ? -8.406 -2.436 8.883 1 49.28 1 MET B C 1
ATOM 1318 O O . MET B 1 1 ? -9.461 -2.531 8.25 1 49.28 1 MET B O 1
ATOM 1322 N N . PHE B 1 2 ? -7.23 -2.096 8.172 1 57.91 2 PHE B N 1
ATOM 1323 C CA . PHE B 1 2 ? -7.211 -2.203 6.715 1 57.91 2 PHE B CA 1
ATOM 1324 C C . PHE B 1 2 ? -7.84 -3.514 6.262 1 57.91 2 PHE B C 1
ATOM 1326 O O . PHE B 1 2 ? -8.672 -3.523 5.352 1 57.91 2 PHE B O 1
ATOM 1333 N N . VAL B 1 3 ? -7.691 -4.434 7.07 1 56.09 3 VAL B N 1
ATOM 1334 C CA . VAL B 1 3 ? -8.117 -5.797 6.77 1 56.09 3 VAL B CA 1
ATOM 1335 C C . VAL B 1 3 ? -9.641 -5.863 6.715 1 56.09 3 VAL B C 1
ATOM 1337 O O . VAL B 1 3 ? -10.211 -6.402 5.758 1 56.09 3 VAL B O 1
ATOM 1340 N N . THR B 1 4 ? -10.172 -5.262 7.715 1 55.16 4 THR B N 1
ATOM 1341 C CA . THR B 1 4 ? -11.625 -5.383 7.828 1 55.16 4 THR B CA 1
ATOM 1342 C C . THR B 1 4 ? -12.312 -4.621 6.703 1 55.16 4 THR B C 1
ATOM 1344 O O . THR B 1 4 ? -13.305 -5.098 6.141 1 55.16 4 THR B O 1
ATOM 1347 N N . VAL B 1 5 ? -11.68 -3.498 6.371 1 61.06 5 VAL B N 1
ATOM 1348 C CA . VAL B 1 5 ? -12.258 -2.664 5.32 1 61.06 5 VAL B CA 1
ATOM 1349 C C . VAL B 1 5 ? -12.125 -3.363 3.971 1 61.06 5 VAL B C 1
ATOM 1351 O O . VAL B 1 5 ? -13.086 -3.439 3.207 1 61.06 5 VAL B O 1
ATOM 1354 N N . PHE B 1 6 ? -11.078 -3.965 3.922 1 65.69 6 PHE B N 1
ATOM 1355 C CA . PHE B 1 6 ? -10.82 -4.672 2.672 1 65.69 6 PHE B CA 1
ATOM 1356 C C . PHE B 1 6 ? -11.703 -5.91 2.559 1 65.69 6 PHE B C 1
ATOM 1358 O O . PHE B 1 6 ? -12.25 -6.195 1.491 1 65.69 6 PHE B O 1
ATOM 1365 N N . GLN B 1 7 ? -11.953 -6.551 3.682 1 61.94 7 GLN B N 1
ATOM 1366 C CA . GLN B 1 7 ? -12.781 -7.754 3.699 1 61.94 7 GLN B CA 1
ATOM 1367 C C . GLN B 1 7 ? -14.227 -7.434 3.322 1 61.94 7 GLN B C 1
ATOM 1369 O O . GLN B 1 7 ? -14.852 -8.172 2.562 1 61.94 7 GLN B O 1
ATOM 1374 N N . ARG B 1 8 ? -14.703 -6.445 3.83 1 62.09 8 ARG B N 1
ATOM 1375 C CA . ARG B 1 8 ? -16.078 -6.07 3.541 1 62.09 8 ARG B CA 1
ATOM 1376 C C . ARG B 1 8 ? -16.25 -5.688 2.074 1 62.09 8 ARG B C 1
ATOM 1378 O O . ARG B 1 8 ? -17.281 -5.969 1.47 1 62.09 8 ARG B O 1
ATOM 1385 N N . PHE B 1 9 ? -15.242 -5.199 1.65 1 62.19 9 PHE B N 1
ATOM 1386 C CA . PHE B 1 9 ? -15.273 -4.832 0.24 1 62.19 9 PHE B CA 1
ATOM 1387 C C . PHE B 1 9 ? -15.398 -6.066 -0.641 1 62.19 9 PHE B C 1
ATOM 1389 O O . PHE B 1 9 ? -16.219 -6.102 -1.562 1 62.19 9 PHE B O 1
ATOM 1396 N N . CYS B 1 10 ? -14.578 -6.891 -0.305 1 63.28 10 CYS B N 1
ATOM 1397 C CA . CYS B 1 10 ? -14.578 -8.094 -1.126 1 63.28 10 CYS B CA 1
ATOM 1398 C C . CYS B 1 10 ? -15.953 -8.75 -1.142 1 63.28 10 CYS B C 1
ATOM 1400 O O . CYS B 1 10 ? -16.359 -9.344 -2.145 1 63.28 10 CYS B O 1
ATOM 1402 N N . GLN B 1 11 ? -16.719 -8.406 -0.178 1 65.44 11 GLN B N 1
ATOM 1403 C CA . GLN B 1 11 ? -18.047 -9 -0.073 1 65.44 11 GLN B CA 1
ATOM 1404 C C . GLN B 1 11 ? -19.016 -8.383 -1.085 1 65.44 11 GLN B C 1
ATOM 1406 O O . GLN B 1 11 ? -19.938 -9.047 -1.559 1 65.44 11 GLN B O 1
ATOM 1411 N N . GLY B 1 12 ? -18.719 -7.137 -1.548 1 67.94 12 GLY B N 1
ATOM 1412 C CA . GLY B 1 12 ? -19.562 -6.465 -2.514 1 67.94 12 GLY B CA 1
ATOM 1413 C C . GLY B 1 12 ? -18.984 -6.441 -3.914 1 67.94 12 GLY B C 1
ATOM 1414 O O . GLY B 1 12 ? -19.578 -5.867 -4.828 1 67.94 12 GLY B O 1
ATOM 1415 N N . ALA B 1 13 ? -17.859 -6.98 -4.047 1 71.19 13 ALA B N 1
ATOM 1416 C CA . ALA B 1 13 ? -17.141 -6.891 -5.32 1 71.19 13 ALA B CA 1
ATOM 1417 C C . ALA B 1 13 ? -17.016 -8.266 -5.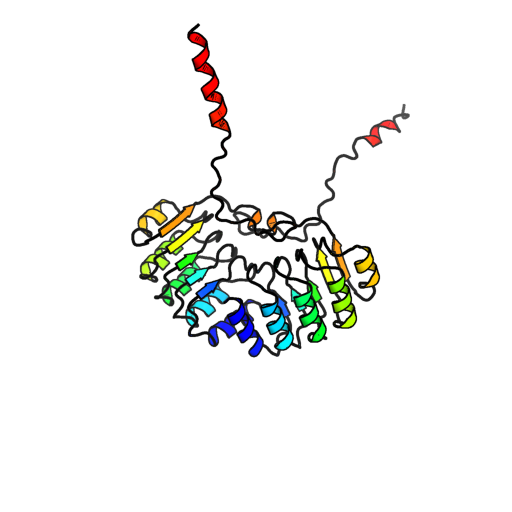973 1 71.19 13 ALA B C 1
ATOM 1419 O O . ALA B 1 13 ? -15.945 -8.617 -6.484 1 71.19 13 ALA B O 1
ATOM 1420 N N . LYS B 1 14 ? -18.062 -8.961 -6.059 1 75.62 14 LYS B N 1
ATOM 1421 C CA . LYS B 1 14 ? -18.062 -10.336 -6.562 1 75.62 14 LYS B CA 1
ATOM 1422 C C . LYS B 1 14 ? -17.609 -10.383 -8.016 1 75.62 14 LYS B C 1
ATOM 1424 O O . LYS B 1 14 ? -17.078 -11.406 -8.477 1 75.62 14 LYS B O 1
ATOM 1429 N N . ASP B 1 15 ? -17.75 -9.242 -8.625 1 80.56 15 ASP B N 1
ATOM 1430 C CA . ASP B 1 15 ? -17.438 -9.25 -10.047 1 80.56 15 ASP B CA 1
ATOM 1431 C C . ASP B 1 15 ? -16.078 -8.594 -10.312 1 80.56 15 ASP B C 1
ATOM 1433 O O . ASP B 1 15 ? -15.75 -8.281 -11.453 1 80.56 15 ASP B O 1
ATOM 1437 N N . LEU B 1 16 ? -15.305 -8.516 -9.328 1 84.06 16 LEU B N 1
ATOM 1438 C CA . LEU B 1 16 ? -13.992 -7.902 -9.492 1 84.06 16 LEU B CA 1
ATOM 1439 C C . LEU B 1 16 ? -13.078 -8.789 -10.336 1 84.06 16 LEU B C 1
ATOM 1441 O O . LEU B 1 16 ? -12.953 -9.984 -10.078 1 84.06 16 LEU B O 1
ATOM 1445 N N . GLU B 1 17 ? -12.5 -8.156 -11.367 1 89.81 17 GLU B N 1
ATOM 1446 C CA . GLU B 1 17 ? -11.648 -8.922 -12.266 1 89.81 17 GLU B CA 1
ATOM 1447 C C . GLU B 1 17 ? -10.18 -8.531 -12.109 1 89.81 17 GLU B C 1
ATOM 1449 O O . GLU B 1 17 ? -9.281 -9.312 -12.414 1 89.81 17 GLU B O 1
ATOM 1454 N N . TYR B 1 18 ? -10 -7.305 -11.711 1 90.56 18 TYR B N 1
ATOM 1455 C CA . TYR B 1 18 ? -8.648 -6.777 -11.57 1 90.56 18 TYR B CA 1
ATOM 1456 C C . TYR B 1 18 ? -8.445 -6.168 -10.188 1 90.56 18 TYR B C 1
ATOM 1458 O O . TYR B 1 18 ? -9.281 -5.406 -9.711 1 90.56 18 TYR B O 1
ATOM 1466 N N . CYS B 1 19 ? -7.336 -6.578 -9.531 1 89.75 19 CYS B N 1
ATOM 1467 C CA . CYS B 1 19 ? -7.004 -6.02 -8.219 1 89.75 19 CYS B CA 1
ATOM 1468 C C . CYS B 1 19 ? -5.512 -5.723 -8.117 1 89.75 19 CYS B C 1
ATOM 1470 O O . CYS B 1 19 ? -4.68 -6.598 -8.359 1 89.75 19 CYS B O 1
ATOM 1472 N N . ASP B 1 20 ? -5.227 -4.438 -7.82 1 90.19 20 ASP B N 1
ATOM 1473 C CA . ASP B 1 20 ? -3.85 -4.004 -7.609 1 90.19 20 ASP B CA 1
ATOM 1474 C C . ASP B 1 20 ? -3.672 -3.406 -6.215 1 90.19 20 ASP B C 1
ATOM 1476 O O . ASP B 1 20 ? -4.109 -2.285 -5.953 1 90.19 20 ASP B O 1
ATOM 1480 N N . VAL B 1 21 ? -3.059 -4.184 -5.324 1 87.88 21 VAL B N 1
ATOM 1481 C CA . VAL B 1 21 ? -2.789 -3.748 -3.957 1 87.88 21 VAL B CA 1
ATOM 1482 C C . VAL B 1 21 ? -1.285 -3.771 -3.693 1 87.88 21 VAL B C 1
ATOM 1484 O O . VAL B 1 21 ? -0.849 -4.066 -2.58 1 87.88 21 VAL B O 1
ATOM 1487 N N . SER B 1 22 ? -0.549 -3.482 -4.766 1 90.69 22 SER B N 1
ATOM 1488 C CA . SER B 1 22 ? 0.906 -3.488 -4.652 1 90.69 22 SER B CA 1
ATOM 1489 C C . SER B 1 22 ? 1.388 -2.439 -3.658 1 90.69 22 SER B C 1
ATOM 1491 O O . SER B 1 22 ? 0.804 -1.358 -3.555 1 90.69 22 SER B O 1
ATOM 1493 N N . TYR B 1 23 ? 2.408 -2.844 -2.891 1 89.81 23 TYR B N 1
ATOM 1494 C CA . TYR B 1 23 ? 3.123 -1.977 -1.963 1 89.81 23 TYR B CA 1
ATOM 1495 C C . TYR B 1 23 ? 2.223 -1.554 -0.808 1 89.81 23 TYR B C 1
ATOM 1497 O O . TYR B 1 23 ? 2.445 -0.511 -0.188 1 89.81 23 TYR B O 1
ATOM 1505 N N . CYS B 1 24 ? 1.234 -2.357 -0.664 1 87.62 24 CYS B N 1
ATOM 1506 C CA . CYS B 1 24 ? 0.418 -2.152 0.527 1 87.62 24 CYS B CA 1
ATOM 1507 C C . CYS B 1 24 ? 0.967 -2.943 1.708 1 87.62 24 CYS B C 1
ATOM 1509 O O . CYS B 1 24 ? 0.763 -4.156 1.799 1 87.62 24 CYS B O 1
ATOM 1511 N N . PHE B 1 25 ? 1.522 -2.197 2.713 1 89.38 25 PHE B N 1
ATOM 1512 C CA . PHE B 1 25 ? 2.256 -2.824 3.807 1 89.38 25 PHE B CA 1
ATOM 1513 C C . PHE B 1 25 ? 1.295 -3.414 4.832 1 89.38 25 PHE B C 1
ATOM 1515 O O . PHE B 1 25 ? 1.69 -4.242 5.656 1 89.38 25 PHE B O 1
ATOM 1522 N N . GLN B 1 26 ? 0.045 -3.012 4.754 1 86.31 26 GLN B N 1
ATOM 1523 C CA . GLN B 1 26 ? -0.922 -3.471 5.746 1 86.31 26 GLN B CA 1
ATOM 1524 C C . GLN B 1 26 ? -1.661 -4.715 5.258 1 86.31 26 GLN B C 1
ATOM 1526 O O . GLN B 1 26 ? -2.459 -5.297 5.996 1 86.31 26 GLN B O 1
ATOM 1531 N N . LEU B 1 27 ? -1.377 -5.133 4.082 1 89.19 27 LEU B N 1
ATOM 1532 C CA . LEU B 1 27 ? -2 -6.336 3.539 1 89.19 27 LEU B CA 1
ATOM 1533 C C . LEU B 1 27 ? -1.564 -7.574 4.316 1 89.19 27 LEU B C 1
ATOM 1535 O O . LEU B 1 27 ? -0.382 -7.73 4.629 1 89.19 27 LEU B O 1
ATOM 1539 N N . THR B 1 28 ? -2.535 -8.383 4.66 1 90.06 28 THR B N 1
ATOM 1540 C CA . THR B 1 28 ? -2.254 -9.602 5.41 1 90.06 28 THR B CA 1
ATOM 1541 C C . THR B 1 28 ? -2.779 -10.828 4.664 1 90.06 28 THR B C 1
ATOM 1543 O O . THR B 1 28 ? -3.5 -10.695 3.674 1 90.06 28 THR B O 1
ATOM 1546 N N . ASN B 1 29 ? -2.402 -12.047 5.16 1 93.19 29 ASN B N 1
ATOM 1547 C CA . ASN B 1 29 ? -2.951 -13.289 4.625 1 93.19 29 ASN B CA 1
ATOM 1548 C C . ASN B 1 29 ? -4.473 -13.32 4.73 1 93.19 29 ASN B C 1
ATOM 1550 O O . ASN B 1 29 ? -5.152 -13.773 3.811 1 93.19 29 ASN B O 1
ATOM 1554 N N . GLU B 1 30 ? -4.973 -12.742 5.742 1 88.69 30 GLU B N 1
ATOM 1555 C CA . GLU B 1 30 ? -6.414 -12.727 5.965 1 88.69 30 GLU B CA 1
ATOM 1556 C C . GLU B 1 30 ? -7.121 -11.844 4.945 1 88.69 30 GLU B C 1
ATOM 1558 O O . GLU B 1 30 ? -8.219 -12.164 4.492 1 88.69 30 GLU B O 1
ATOM 1563 N N . THR B 1 31 ? -6.496 -10.75 4.609 1 86 31 THR B N 1
ATOM 1564 C CA . THR B 1 31 ? -7.074 -9.867 3.6 1 86 31 THR B CA 1
ATOM 1565 C C . THR B 1 31 ? -7.137 -10.562 2.242 1 86 31 THR B C 1
ATOM 1567 O O . THR B 1 31 ? -8.141 -10.469 1.537 1 86 31 THR B O 1
ATOM 1570 N N . VAL B 1 32 ? -6.133 -11.266 1.967 1 90.19 32 VAL B N 1
ATOM 1571 C CA . VAL B 1 32 ? -6.078 -11.984 0.696 1 90.19 32 VAL B CA 1
ATOM 1572 C C . VAL B 1 32 ? -7.094 -13.125 0.701 1 90.19 32 VAL B C 1
ATOM 1574 O O . VAL B 1 32 ? -7.73 -13.398 -0.318 1 90.19 32 VAL B O 1
ATOM 1577 N N . LYS B 1 33 ? -7.199 -13.773 1.843 1 90.75 33 LYS B N 1
ATOM 1578 C CA . LYS B 1 33 ? -8.227 -14.805 1.989 1 90.75 33 LYS B CA 1
ATOM 1579 C C . LYS B 1 33 ? -9.609 -14.25 1.677 1 90.75 33 LYS B C 1
ATOM 1581 O O . LYS B 1 33 ? -10.367 -14.852 0.907 1 90.75 33 LYS B O 1
ATOM 1586 N N . ALA B 1 34 ? -9.891 -13.125 2.227 1 86.25 34 ALA B N 1
ATOM 1587 C CA . ALA B 1 34 ? -11.18 -12.492 1.976 1 86.25 34 ALA B CA 1
ATOM 1588 C C . ALA B 1 34 ? -11.344 -12.141 0.5 1 86.25 34 ALA B C 1
ATOM 1590 O O . ALA B 1 34 ? -12.406 -12.344 -0.081 1 86.25 34 ALA B O 1
ATOM 1591 N N . LEU B 1 35 ? -10.328 -11.664 -0.106 1 87.75 35 LEU B N 1
ATOM 1592 C CA . LEU B 1 35 ? -10.336 -11.344 -1.529 1 87.75 35 LEU B CA 1
ATOM 1593 C C . LEU B 1 35 ? -10.617 -12.586 -2.367 1 87.75 35 LEU B C 1
ATOM 1595 O O . LEU B 1 35 ? -11.484 -12.562 -3.246 1 87.75 35 LEU B O 1
ATOM 1599 N N . ALA B 1 36 ? -9.898 -13.617 -2.008 1 91.25 36 ALA B N 1
ATOM 1600 C CA . ALA B 1 36 ? -10.031 -14.867 -2.754 1 91.25 36 ALA B CA 1
ATOM 1601 C C . ALA B 1 36 ? -11.461 -15.406 -2.676 1 91.25 36 ALA B C 1
ATOM 1603 O O . ALA B 1 36 ? -12.055 -15.75 -3.697 1 91.25 36 ALA B O 1
ATOM 1604 N N . PHE B 1 37 ? -12.07 -15.359 -1.596 1 89.88 37 PHE B N 1
ATOM 1605 C CA . PHE B 1 37 ? -13.359 -15.992 -1.359 1 89.88 37 PHE B CA 1
ATOM 1606 C C . PHE B 1 37 ? -14.5 -15.125 -1.886 1 89.88 37 PHE B C 1
ATOM 1608 O O . PHE B 1 37 ? -15.547 -15.633 -2.275 1 89.88 37 PHE B O 1
ATOM 1615 N N . ASN B 1 38 ? -14.258 -13.883 -1.934 1 85.06 38 ASN B N 1
ATOM 1616 C CA . ASN B 1 38 ? -15.336 -12.992 -2.34 1 85.06 38 ASN B CA 1
ATOM 1617 C C . ASN B 1 38 ? -15.219 -12.594 -3.809 1 85.06 38 ASN B C 1
ATOM 1619 O O . ASN B 1 38 ? -16.188 -12.156 -4.422 1 85.06 38 ASN B O 1
ATOM 1623 N N . CYS B 1 39 ? -14.016 -12.672 -4.328 1 87.12 39 CYS B N 1
ATOM 1624 C CA . CYS B 1 39 ? -13.781 -12.234 -5.699 1 87.12 39 CYS B CA 1
ATOM 1625 C C . CYS B 1 39 ? -13.273 -13.391 -6.555 1 87.12 39 CYS B C 1
ATOM 1627 O O . CYS B 1 39 ? -12.156 -13.336 -7.078 1 87.12 39 CYS B O 1
ATOM 1629 N N . ARG B 1 40 ? -14.133 -14.234 -6.863 1 90.31 40 ARG B N 1
ATOM 1630 C CA . ARG B 1 40 ? -13.781 -15.492 -7.527 1 90.31 40 ARG B CA 1
ATOM 1631 C C . ARG B 1 40 ? -13.508 -15.266 -9.008 1 90.31 40 ARG B C 1
ATOM 1633 O O . ARG B 1 40 ? -12.93 -16.125 -9.68 1 90.31 40 ARG B O 1
ATOM 1640 N N . GLN B 1 41 ? -13.977 -14.148 -9.5 1 91.44 41 GLN B N 1
ATOM 1641 C CA . GLN B 1 41 ? -13.82 -13.875 -10.922 1 91.44 41 GLN B CA 1
ATOM 1642 C C . GLN B 1 41 ? -12.531 -13.102 -11.195 1 91.44 41 GLN B C 1
ATOM 1644 O O . GLN B 1 41 ? -12.305 -12.641 -12.32 1 91.44 41 GLN B O 1
ATOM 1649 N N . LEU B 1 42 ? -11.68 -13.039 -10.258 1 92.25 42 LEU B N 1
ATOM 1650 C CA . LEU B 1 42 ? -10.422 -12.312 -10.391 1 92.25 42 LEU B CA 1
ATOM 1651 C C . LEU B 1 42 ? -9.57 -12.898 -11.508 1 92.25 42 LEU B C 1
ATOM 1653 O O . LEU B 1 42 ? -9.359 -14.117 -11.562 1 92.25 42 LEU B O 1
ATOM 1657 N N . THR B 1 43 ? -9.133 -12.008 -12.438 1 96.25 43 THR B N 1
ATOM 1658 C CA . THR B 1 43 ? -8.297 -12.461 -13.547 1 96.25 43 THR B CA 1
ATOM 1659 C C . THR B 1 43 ? -6.883 -11.891 -13.414 1 96.25 43 THR B C 1
ATOM 1661 O O . THR B 1 43 ? -5.945 -12.406 -14.031 1 96.25 43 THR B O 1
ATOM 1664 N N . SER B 1 44 ? -6.773 -10.797 -12.68 1 96.38 44 SER B N 1
ATOM 1665 C CA . SER B 1 44 ? -5.488 -10.125 -12.508 1 96.38 44 SER B CA 1
ATOM 1666 C C . SER B 1 44 ? -5.312 -9.641 -11.07 1 96.38 44 SER B C 1
ATOM 1668 O O . SER B 1 44 ? -6.176 -8.938 -10.531 1 96.38 44 SER B O 1
ATOM 1670 N N . LEU B 1 45 ? -4.184 -10.055 -10.477 1 95.06 45 LEU B N 1
ATOM 1671 C CA . LEU B 1 45 ? -3.881 -9.656 -9.109 1 95.06 45 LEU B CA 1
ATOM 1672 C C . LEU B 1 45 ? -2.43 -9.203 -8.984 1 95.06 45 LEU B C 1
ATOM 1674 O O . LEU B 1 45 ? -1.521 -9.883 -9.477 1 95.06 45 LEU B O 1
ATOM 1678 N N . ASN B 1 46 ? -2.264 -8.047 -8.422 1 95.06 46 ASN B N 1
ATOM 1679 C CA . ASN B 1 46 ? -0.936 -7.516 -8.133 1 95.06 46 ASN B CA 1
ATOM 1680 C C . ASN B 1 46 ? -0.731 -7.305 -6.641 1 95.06 46 ASN B C 1
ATOM 1682 O O . ASN B 1 46 ? -1.352 -6.422 -6.043 1 95.06 46 ASN B O 1
ATOM 1686 N N . ILE B 1 47 ? 0.136 -8.148 -6.031 1 94.62 47 ILE B N 1
ATOM 1687 C CA . ILE B 1 47 ? 0.465 -7.98 -4.621 1 94.62 47 ILE B CA 1
ATOM 1688 C C . ILE B 1 47 ? 1.968 -7.758 -4.461 1 94.62 47 ILE B C 1
ATOM 1690 O O . ILE B 1 47 ? 2.553 -8.133 -3.443 1 94.62 47 ILE B O 1
ATOM 1694 N N . ALA B 1 48 ? 2.574 -7.168 -5.523 1 95.19 48 ALA B N 1
ATOM 1695 C CA . ALA B 1 48 ? 4.004 -6.867 -5.48 1 95.19 48 ALA B CA 1
ATOM 1696 C C . ALA B 1 48 ? 4.328 -5.922 -4.328 1 95.19 48 ALA B C 1
ATOM 1698 O O . ALA B 1 48 ? 3.588 -4.969 -4.066 1 95.19 48 ALA B O 1
ATOM 1699 N N . GLY B 1 49 ? 5.434 -6.23 -3.711 1 94 49 GLY B N 1
ATOM 1700 C CA . GLY B 1 49 ? 5.906 -5.324 -2.674 1 94 49 GLY B CA 1
ATOM 1701 C C . GLY B 1 49 ? 5.145 -5.465 -1.369 1 94 49 GLY B C 1
ATOM 1702 O O . GLY B 1 49 ? 5.219 -4.59 -0.504 1 94 49 GLY B O 1
ATOM 1703 N N . CYS B 1 50 ? 4.379 -6.512 -1.239 1 94.12 50 CYS B N 1
ATOM 1704 C CA . CYS B 1 50 ? 3.693 -6.793 0.018 1 94.12 50 CYS B CA 1
ATOM 1705 C C . CYS B 1 50 ? 4.492 -7.777 0.865 1 94.12 50 CYS B C 1
ATOM 1707 O O . CYS B 1 50 ? 4.41 -8.992 0.655 1 94.12 50 CYS B O 1
ATOM 1709 N N . HIS B 1 51 ? 5.078 -7.281 1.941 1 94.19 51 HIS B N 1
ATOM 1710 C CA . HIS B 1 51 ? 6.176 -7.973 2.605 1 94.19 51 HIS B CA 1
ATOM 1711 C C . HIS B 1 51 ? 5.656 -8.984 3.625 1 94.19 51 HIS B C 1
ATOM 1713 O O . HIS B 1 51 ? 6.41 -9.82 4.117 1 94.19 51 HIS B O 1
ATOM 1719 N N . LYS B 1 52 ? 4.305 -9.016 3.877 1 95.12 52 LYS B N 1
ATOM 1720 C CA . LYS B 1 52 ? 3.764 -9.898 4.902 1 95.12 52 LYS B CA 1
ATOM 1721 C C . LYS B 1 52 ? 3.205 -11.18 4.285 1 95.12 52 LYS B C 1
ATOM 1723 O O . LYS B 1 52 ? 2.842 -12.109 5.004 1 95.12 52 LYS B O 1
ATOM 1728 N N . MET B 1 53 ? 3.17 -11.266 2.979 1 96.94 53 MET B N 1
ATOM 1729 C CA . MET B 1 53 ? 2.518 -12.383 2.307 1 96.94 53 MET B CA 1
ATOM 1730 C C . MET B 1 53 ? 3.314 -13.672 2.5 1 96.94 53 MET B C 1
ATOM 1732 O O . MET B 1 53 ? 4.543 -13.664 2.428 1 96.94 53 MET B O 1
ATOM 1736 N N . THR B 1 54 ? 2.611 -14.703 2.811 1 98.12 54 THR B N 1
ATOM 1737 C CA . THR B 1 54 ? 3.209 -16.031 2.916 1 98.12 54 THR B CA 1
ATOM 1738 C C . THR B 1 54 ? 2.529 -17.016 1.962 1 98.12 54 THR B C 1
ATOM 1740 O O . THR B 1 54 ? 1.575 -16.641 1.27 1 98.12 54 THR B O 1
ATOM 1743 N N . ASP B 1 55 ? 3.014 -18.266 2.023 1 98.69 55 ASP B N 1
ATOM 1744 C CA . ASP B 1 55 ? 2.438 -19.297 1.153 1 98.69 55 ASP B CA 1
ATOM 1745 C C . ASP B 1 55 ? 0.946 -19.469 1.429 1 98.69 55 ASP B C 1
ATOM 1747 O O . ASP B 1 55 ? 0.195 -19.906 0.552 1 98.69 55 ASP B O 1
ATOM 1751 N N . LEU B 1 56 ? 0.546 -19.109 2.553 1 98.06 56 LEU B N 1
ATOM 1752 C CA . LEU B 1 56 ? -0.846 -19.266 2.957 1 98.06 56 LEU B CA 1
ATOM 1753 C C . LEU B 1 56 ? -1.771 -18.453 2.061 1 98.06 56 LEU B C 1
ATOM 1755 O O . LEU B 1 56 ? -2.828 -18.938 1.649 1 98.06 56 LEU B O 1
ATOM 1759 N N . CYS B 1 57 ? -1.333 -17.25 1.766 1 96.06 57 CYS B N 1
ATOM 1760 C CA . CYS B 1 57 ? -2.203 -16.406 0.945 1 96.06 57 CYS B CA 1
ATOM 1761 C C . CYS B 1 57 ? -2.359 -17 -0.454 1 96.06 57 CYS B C 1
ATOM 1763 O O . CYS B 1 57 ? -3.443 -16.938 -1.037 1 96.06 57 CYS B O 1
ATOM 1765 N N . ILE B 1 58 ? -1.309 -17.625 -0.959 1 98.19 58 ILE B N 1
ATOM 1766 C CA . ILE B 1 58 ? -1.351 -18.219 -2.287 1 98.19 58 ILE B CA 1
ATOM 1767 C C . ILE B 1 58 ? -2.205 -19.484 -2.254 1 98.19 58 ILE B C 1
ATOM 1769 O O . ILE B 1 58 ? -2.908 -19.797 -3.219 1 98.19 58 ILE B O 1
ATOM 1773 N N . GLN B 1 59 ? -2.104 -20.172 -1.149 1 98.25 59 GLN B N 1
ATOM 1774 C CA . GLN B 1 59 ? -2.951 -21.359 -0.982 1 98.25 59 GLN B CA 1
ATOM 1775 C C . GLN B 1 59 ? -4.43 -20.984 -1.069 1 98.25 59 GLN B C 1
ATOM 1777 O O . GLN B 1 59 ? -5.207 -21.672 -1.741 1 98.25 59 GLN B O 1
ATOM 1782 N N . TYR B 1 60 ? -4.832 -19.875 -0.454 1 96.62 60 TYR B N 1
ATOM 1783 C CA . TYR B 1 60 ? -6.211 -19.406 -0.533 1 96.62 60 TYR B CA 1
ATOM 1784 C C . TYR B 1 60 ? -6.578 -19.031 -1.963 1 96.62 60 TYR B C 1
ATOM 1786 O O . TYR B 1 60 ? -7.621 -19.438 -2.473 1 96.62 60 TYR B O 1
ATOM 1794 N N . LEU B 1 61 ? -5.715 -18.281 -2.619 1 96.81 61 LEU B N 1
ATOM 1795 C CA . LEU B 1 61 ? -5.953 -17.797 -3.977 1 96.81 61 LEU B CA 1
ATOM 1796 C C . LEU B 1 61 ? -6.117 -18.969 -4.945 1 96.81 61 LEU B C 1
ATOM 1798 O O . LEU B 1 61 ? -7.082 -19.016 -5.711 1 96.81 61 LEU B O 1
ATOM 1802 N N . SER B 1 62 ? -5.188 -19.891 -4.816 1 97.56 62 SER B N 1
ATOM 1803 C CA . SER B 1 62 ? -5.164 -21.016 -5.754 1 97.56 62 SER B CA 1
ATOM 1804 C C . SER B 1 62 ? -6.352 -21.953 -5.531 1 97.56 62 SER B C 1
ATOM 1806 O O . SER B 1 62 ? -6.742 -22.688 -6.434 1 97.56 62 SER B O 1
ATOM 1808 N N . GLY B 1 63 ? -6.883 -21.922 -4.367 1 97.12 63 GLY B N 1
ATOM 1809 C CA . GLY B 1 63 ? -8.016 -22.781 -4.043 1 97.12 63 GLY B CA 1
ATOM 1810 C C . GLY B 1 63 ? -9.328 -22.266 -4.609 1 97.12 63 GLY B C 1
ATOM 1811 O O . GLY B 1 63 ? -10.281 -23.047 -4.762 1 97.12 63 GLY B O 1
ATOM 1812 N N . VAL B 1 64 ? -9.375 -21.031 -4.949 1 94.75 64 VAL B N 1
ATOM 1813 C CA . VAL B 1 64 ? -10.68 -20.453 -5.258 1 94.75 64 VAL B CA 1
ATOM 1814 C C . VAL B 1 64 ? -10.609 -19.672 -6.562 1 94.75 64 VAL B C 1
ATOM 1816 O O . VAL B 1 64 ? -11.547 -19.688 -7.359 1 94.75 64 VAL B O 1
ATOM 1819 N N . CYS B 1 65 ? -9.547 -18.875 -6.828 1 94.19 65 CYS B N 1
ATOM 1820 C CA . CYS B 1 65 ? -9.438 -17.953 -7.957 1 94.19 65 CYS B CA 1
ATOM 1821 C C . CYS B 1 65 ? -8.914 -18.672 -9.195 1 94.19 65 CYS B C 1
ATOM 1823 O O . CYS B 1 65 ? -7.797 -18.422 -9.641 1 94.19 65 CYS B O 1
ATOM 1825 N N . HIS B 1 66 ? -9.781 -19.391 -9.859 1 96 66 HIS B N 1
ATOM 1826 C CA . HIS B 1 66 ? -9.406 -20.297 -10.938 1 96 66 HIS B CA 1
ATOM 1827 C C . HIS B 1 66 ? -9.281 -19.562 -12.266 1 96 66 HIS B C 1
ATOM 1829 O O . HIS B 1 66 ? -8.75 -20.109 -13.242 1 96 66 HIS B O 1
ATOM 1835 N N . TYR B 1 67 ? -9.695 -18.312 -12.289 1 95.94 67 TYR B N 1
ATOM 1836 C CA . TYR B 1 67 ? -9.68 -17.562 -13.539 1 95.94 67 TYR B CA 1
ATOM 1837 C C . TYR B 1 67 ? -8.492 -16.594 -13.578 1 95.94 67 TYR B C 1
ATOM 1839 O O . TYR B 1 67 ? -8.406 -15.742 -14.461 1 95.94 67 TYR B O 1
ATOM 1847 N N . LEU B 1 68 ? -7.551 -16.703 -12.75 1 96.81 68 LEU B N 1
ATOM 1848 C CA . LEU B 1 68 ? -6.391 -15.82 -12.664 1 96.81 68 LEU B CA 1
ATOM 1849 C C . LEU B 1 68 ? -5.488 -15.992 -13.875 1 96.81 68 LEU B C 1
ATOM 1851 O O . LEU B 1 68 ? -5 -17.094 -14.141 1 96.81 68 LEU B O 1
ATOM 1855 N N . HIS B 1 69 ? -5.293 -14.891 -14.617 1 98.25 69 HIS B N 1
ATOM 1856 C CA . HIS B 1 69 ? -4.43 -14.883 -15.789 1 98.25 69 HIS B CA 1
ATOM 1857 C C . HIS B 1 69 ? -3.09 -14.219 -15.477 1 98.25 69 HIS B C 1
ATOM 1859 O O . HIS B 1 69 ? -2.074 -14.547 -16.094 1 98.25 69 HIS B O 1
ATOM 1865 N N . PHE B 1 70 ? -3.162 -13.273 -14.625 1 98.44 70 PHE B N 1
ATOM 1866 C CA . PHE B 1 70 ? -1.979 -12.492 -14.281 1 98.44 70 PHE B CA 1
ATOM 1867 C C . PHE B 1 70 ? -1.793 -12.422 -12.773 1 98.44 70 PHE B C 1
ATOM 1869 O O . PHE B 1 70 ? -2.742 -12.141 -12.039 1 98.44 70 PHE B O 1
ATOM 1876 N N . LEU B 1 71 ? -0.542 -12.703 -12.336 1 98.25 71 LEU B N 1
ATOM 1877 C CA . LEU B 1 71 ? -0.195 -12.562 -10.93 1 98.25 71 LEU B CA 1
ATOM 1878 C C . LEU B 1 71 ? 1.201 -11.969 -10.766 1 98.25 71 LEU B C 1
ATOM 1880 O O . LEU B 1 71 ? 2.152 -12.43 -11.406 1 98.25 71 LEU B O 1
ATOM 1884 N N . ASP B 1 72 ? 1.291 -10.891 -10.008 1 97.88 72 ASP B N 1
ATOM 1885 C CA . ASP B 1 72 ? 2.582 -10.312 -9.648 1 97.88 72 ASP B CA 1
ATOM 1886 C C . ASP B 1 72 ? 2.838 -10.438 -8.148 1 97.88 72 ASP B C 1
ATOM 1888 O O . ASP B 1 72 ? 2.135 -9.828 -7.34 1 97.88 72 ASP B O 1
ATOM 1892 N N . ILE B 1 73 ? 3.85 -11.227 -7.812 1 98.06 73 ILE B N 1
ATOM 1893 C CA . ILE B 1 73 ? 4.168 -11.461 -6.406 1 98.06 73 ILE B CA 1
ATOM 1894 C C . ILE B 1 73 ? 5.582 -10.969 -6.113 1 98.06 73 ILE B C 1
ATOM 1896 O O . ILE B 1 73 ? 6.215 -11.414 -5.152 1 98.06 73 ILE B O 1
ATOM 1900 N N . SER B 1 74 ? 6.043 -10.062 -6.973 1 97.44 74 SER B N 1
ATOM 1901 C CA . SER B 1 74 ? 7.406 -9.555 -6.824 1 97.44 74 SER B CA 1
ATOM 1902 C C . SER B 1 74 ? 7.605 -8.898 -5.461 1 97.44 74 SER B C 1
ATOM 1904 O O . SER B 1 74 ? 6.738 -8.164 -4.988 1 97.44 74 SER B O 1
ATOM 1906 N N . GLY B 1 75 ? 8.703 -9.195 -4.883 1 96.44 75 GLY B N 1
ATOM 1907 C CA . GLY B 1 75 ? 9.055 -8.5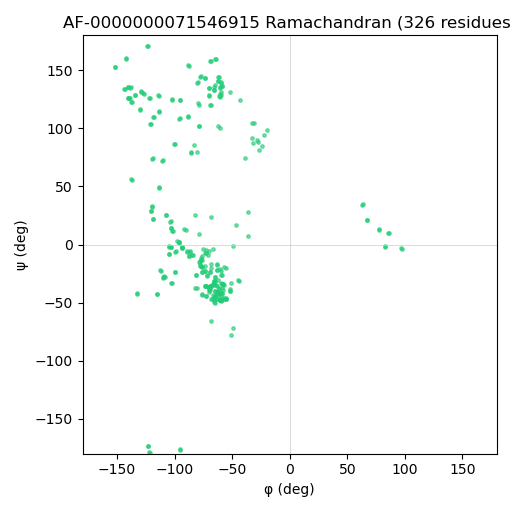7 -3.613 1 96.44 75 GLY B CA 1
ATOM 1908 C C . GLY B 1 75 ? 8.414 -9.25 -2.418 1 96.44 75 GLY B C 1
ATOM 1909 O O . GLY B 1 75 ? 8.633 -8.844 -1.275 1 96.44 75 GLY B O 1
ATOM 1910 N N . CYS B 1 76 ? 7.59 -10.289 -2.635 1 97.56 76 CYS B N 1
ATOM 1911 C CA . CYS B 1 76 ? 7.062 -11.07 -1.526 1 97.56 76 CYS B CA 1
ATOM 1912 C C . CYS B 1 76 ? 8.102 -12.062 -1.013 1 97.56 76 CYS B C 1
ATOM 1914 O O . CYS B 1 76 ? 8.211 -13.172 -1.522 1 97.56 76 CYS B O 1
ATOM 1916 N N . VAL B 1 77 ? 8.742 -11.742 0.092 1 97.06 77 VAL B N 1
ATOM 1917 C CA . VAL B 1 77 ? 10.023 -12.328 0.467 1 97.06 77 VAL B CA 1
ATOM 1918 C C . VAL B 1 77 ? 9.789 -13.625 1.24 1 97.06 77 VAL B C 1
ATOM 1920 O O . VAL B 1 77 ? 10.719 -14.414 1.435 1 97.06 77 VAL B O 1
ATOM 1923 N N . HIS B 1 78 ? 8.516 -13.945 1.646 1 98.19 78 HIS B N 1
ATOM 1924 C CA . HIS B 1 78 ? 8.266 -15.125 2.477 1 98.19 78 HIS B CA 1
ATOM 1925 C C . HIS B 1 78 ? 7.676 -16.266 1.651 1 98.19 78 HIS B C 1
ATOM 1927 O O . HIS B 1 78 ? 7.441 -17.359 2.174 1 98.19 78 HIS B O 1
ATOM 1933 N N . LEU B 1 79 ? 7.453 -16.031 0.397 1 98.44 79 LEU B N 1
ATOM 1934 C CA . LEU B 1 79 ? 6.926 -17.094 -0.461 1 98.44 79 LEU B CA 1
ATOM 1935 C C . LEU B 1 79 ? 8 -18.125 -0.772 1 98.44 79 LEU B C 1
ATOM 1937 O O . LEU B 1 79 ? 9.172 -17.781 -0.932 1 98.44 79 LEU B O 1
ATOM 1941 N N . THR B 1 80 ? 7.594 -19.359 -0.83 1 98.62 80 THR B N 1
ATOM 1942 C CA . THR B 1 80 ? 8.508 -20.469 -1.088 1 98.62 80 THR B CA 1
ATOM 1943 C C . THR B 1 80 ? 8.062 -21.266 -2.309 1 98.62 80 THR B C 1
ATOM 1945 O O . THR B 1 80 ? 7.098 -20.891 -2.98 1 98.62 80 THR B O 1
ATOM 1948 N N . ASP B 1 81 ? 8.758 -22.391 -2.541 1 98.69 81 ASP B N 1
ATOM 1949 C CA . ASP B 1 81 ? 8.453 -23.266 -3.666 1 98.69 81 ASP B CA 1
ATOM 1950 C C . ASP B 1 81 ? 7.02 -23.781 -3.588 1 98.69 81 ASP B C 1
ATOM 1952 O O . ASP B 1 81 ? 6.402 -24.078 -4.617 1 98.69 81 ASP B O 1
ATOM 1956 N N . LYS B 1 82 ? 6.48 -23.859 -2.41 1 98.56 82 LYS B N 1
ATOM 1957 C CA . LYS B 1 82 ? 5.102 -24.297 -2.229 1 98.56 82 LYS B CA 1
ATOM 1958 C C . LYS B 1 82 ? 4.129 -23.406 -2.988 1 98.56 82 LYS B C 1
ATOM 1960 O O . LYS B 1 82 ? 3.111 -23.875 -3.498 1 98.56 82 LYS B O 1
ATOM 1965 N N . THR B 1 83 ? 4.492 -22.125 -3.049 1 98.56 83 THR B N 1
ATOM 1966 C CA . THR B 1 83 ? 3.699 -21.141 -3.775 1 98.56 83 THR B CA 1
ATOM 1967 C C . THR B 1 83 ? 3.498 -21.578 -5.227 1 98.56 83 THR B C 1
ATOM 1969 O O . THR B 1 83 ? 2.373 -21.578 -5.727 1 98.56 83 THR B O 1
ATOM 1972 N N . LEU B 1 84 ? 4.555 -22 -5.832 1 98.5 84 LEU B N 1
ATOM 1973 C CA . LEU B 1 84 ? 4.492 -22.391 -7.234 1 98.5 84 LEU B CA 1
ATOM 1974 C C . LEU B 1 84 ? 3.689 -23.672 -7.402 1 98.5 84 LEU B C 1
ATOM 1976 O O . LEU B 1 84 ? 2.941 -23.828 -8.375 1 98.5 84 LEU B O 1
ATOM 1980 N N . LYS B 1 85 ? 3.814 -24.531 -6.457 1 98.19 85 LYS B N 1
ATOM 1981 C CA . LYS B 1 85 ? 3.051 -25.766 -6.48 1 98.19 85 LYS B CA 1
ATOM 1982 C C . LYS B 1 85 ? 1.553 -25.5 -6.363 1 98.19 85 LYS B C 1
ATOM 1984 O O . LYS B 1 85 ? 0.752 -26.062 -7.109 1 98.19 85 LYS B O 1
ATOM 1989 N N . TYR B 1 86 ? 1.225 -24.625 -5.449 1 98.25 86 TYR B N 1
ATOM 1990 C CA . TYR B 1 86 ? -0.175 -24.25 -5.273 1 98.25 86 TYR B CA 1
ATOM 1991 C C . TYR B 1 86 ? -0.744 -23.641 -6.547 1 98.25 86 TYR B C 1
ATOM 1993 O O . TYR B 1 86 ? -1.825 -24.016 -6.996 1 98.25 86 TYR B O 1
ATOM 2001 N N . LEU B 1 87 ? -0.013 -22.703 -7.129 1 98 87 LEU B N 1
ATOM 2002 C CA . LEU B 1 87 ? -0.471 -22.016 -8.336 1 98 87 LEU B CA 1
ATOM 2003 C C . LEU B 1 87 ? -0.623 -23 -9.492 1 98 87 LEU B C 1
ATOM 2005 O O . LEU B 1 87 ? -1.601 -22.938 -10.242 1 98 87 LEU B O 1
ATOM 2009 N N . TRP B 1 88 ? 0.324 -23.859 -9.555 1 97.56 88 TRP B N 1
ATOM 2010 C CA . TRP B 1 88 ? 0.332 -24.859 -10.617 1 97.56 88 TRP 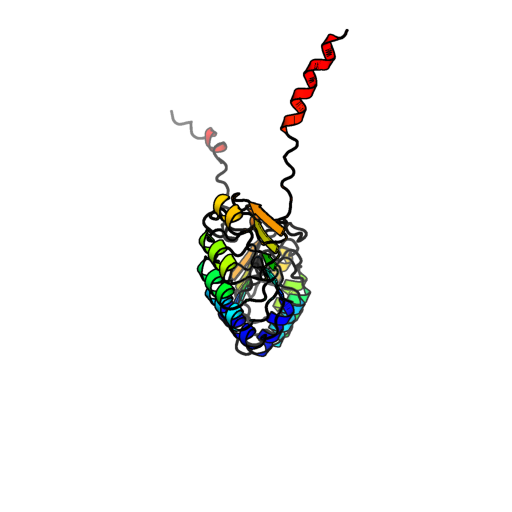B CA 1
ATOM 2011 C C . TRP B 1 88 ? -0.901 -25.75 -10.539 1 97.56 88 TRP B C 1
ATOM 2013 O O . TRP B 1 88 ? -1.503 -26.078 -11.562 1 97.56 88 TRP B O 1
ATOM 2023 N N . LYS B 1 89 ? -1.329 -26.078 -9.406 1 96.88 89 LYS B N 1
ATOM 2024 C CA . LYS B 1 89 ? -2.455 -26.984 -9.188 1 96.88 89 LYS B CA 1
ATOM 2025 C C . LYS B 1 89 ? -3.785 -26.25 -9.305 1 96.88 89 LYS B C 1
ATOM 2027 O O . LYS B 1 89 ? -4.738 -26.766 -9.883 1 96.88 89 LYS B O 1
ATOM 2032 N N . GLY B 1 90 ? -3.783 -25.062 -8.836 1 96.81 90 GLY B N 1
ATOM 2033 C CA . GLY B 1 90 ? -5.074 -24.438 -8.609 1 96.81 90 GLY B CA 1
ATOM 2034 C C . GLY B 1 90 ? -5.367 -23.312 -9.602 1 96.81 90 GLY B C 1
ATOM 2035 O O . GLY B 1 90 ? -6.527 -22.953 -9.812 1 96.81 90 GLY B O 1
ATOM 2036 N N . CYS B 1 91 ? -4.414 -22.656 -10.156 1 96.62 91 CYS B N 1
ATOM 2037 C CA . CYS B 1 91 ? -4.594 -21.547 -11.086 1 96.62 91 CYS B CA 1
ATOM 2038 C C . CYS B 1 91 ? -4.152 -21.938 -12.492 1 96.62 91 CYS B C 1
ATOM 2040 O O . CYS B 1 91 ? -3.205 -21.359 -13.031 1 96.62 91 CYS B O 1
ATOM 2042 N N . THR B 1 92 ? -4.953 -22.781 -13.125 1 96.25 92 THR B N 1
ATOM 2043 C CA . THR B 1 92 ? -4.578 -23.422 -14.375 1 96.25 92 THR B CA 1
ATOM 2044 C C . THR B 1 92 ? -4.691 -22.453 -15.539 1 96.25 92 THR B C 1
ATOM 2046 O O . THR B 1 92 ? -4.164 -22.703 -16.625 1 96.25 92 THR B O 1
ATOM 2049 N N . GLN B 1 93 ? -5.34 -21.328 -15.344 1 97.44 93 GLN B N 1
ATOM 2050 C CA . GLN B 1 93 ? -5.469 -20.344 -16.406 1 97.44 93 GLN B CA 1
ATOM 2051 C C . GLN B 1 93 ? -4.406 -19.266 -16.281 1 97.44 93 GLN B C 1
ATOM 2053 O O . GLN B 1 93 ? -4.398 -18.297 -17.047 1 97.44 93 GLN B O 1
ATOM 2058 N N . LEU B 1 94 ? -3.529 -19.375 -15.305 1 98.06 94 LEU B N 1
ATOM 2059 C CA . LEU B 1 94 ? -2.463 -18.406 -15.117 1 98.06 94 LEU B CA 1
ATOM 2060 C C . LEU B 1 94 ? -1.553 -18.344 -16.344 1 98.06 94 LEU B C 1
ATOM 2062 O O . LEU B 1 94 ? -1.087 -19.375 -16.812 1 98.06 94 LEU B O 1
ATOM 2066 N N . ARG B 1 95 ? -1.318 -17.125 -16.828 1 98.25 95 ARG B N 1
ATOM 2067 C CA . ARG B 1 95 ? -0.524 -16.938 -18.031 1 98.25 95 ARG B CA 1
ATOM 2068 C C . ARG B 1 95 ? 0.763 -16.188 -17.734 1 98.25 95 ARG B C 1
ATOM 2070 O O . ARG B 1 95 ? 1.821 -16.5 -18.281 1 98.25 95 ARG B O 1
ATOM 2077 N N . ILE B 1 96 ? 0.641 -15.188 -16.938 1 98.56 96 ILE B N 1
ATOM 2078 C CA . ILE B 1 96 ? 1.788 -14.344 -16.641 1 98.56 96 ILE B CA 1
ATOM 2079 C C . ILE B 1 96 ? 2.053 -14.344 -15.141 1 98.56 96 ILE B C 1
ATOM 2081 O O . ILE B 1 96 ? 1.153 -14.07 -14.344 1 98.56 96 ILE B O 1
ATOM 2085 N N . LEU B 1 97 ? 3.26 -14.656 -14.734 1 98.5 97 LEU B N 1
ATOM 2086 C CA . LEU B 1 97 ? 3.686 -14.68 -13.336 1 98.5 97 LEU B CA 1
ATOM 2087 C C . LEU B 1 97 ? 4.984 -13.898 -13.148 1 98.5 97 LEU B C 1
ATOM 2089 O O . LEU B 1 97 ? 6 -14.227 -13.766 1 98.5 97 LEU B O 1
ATOM 2093 N N . LYS B 1 98 ? 4.887 -12.82 -12.375 1 98.06 98 LYS B N 1
ATOM 2094 C CA . LYS B 1 98 ? 6.07 -12.031 -12.047 1 98.06 98 LYS B CA 1
ATOM 2095 C C . LYS B 1 98 ? 6.559 -12.336 -10.633 1 98.06 98 LYS B C 1
ATOM 2097 O O . LYS B 1 98 ? 5.793 -12.227 -9.672 1 98.06 98 LYS B O 1
ATOM 2102 N N . MET B 1 99 ? 7.82 -12.727 -10.516 1 97.81 99 MET B N 1
ATOM 2103 C CA . MET B 1 99 ? 8.422 -13.148 -9.25 1 97.81 99 MET B CA 1
ATOM 2104 C C . MET B 1 99 ? 9.82 -12.562 -9.094 1 97.81 99 MET B C 1
ATOM 2106 O O . MET B 1 99 ? 10.781 -13.297 -8.852 1 97.81 99 MET B O 1
ATOM 2110 N N . LEU B 1 100 ? 9.875 -11.258 -9.188 1 97.06 100 LEU B N 1
ATOM 2111 C CA . LEU B 1 100 ? 11.148 -10.594 -8.922 1 97.06 100 LEU B CA 1
ATOM 2112 C C . LEU B 1 100 ? 11.391 -10.461 -7.422 1 97.06 100 LEU B C 1
ATOM 2114 O O . LEU B 1 100 ? 10.461 -10.188 -6.664 1 97.06 100 LEU B O 1
ATOM 2118 N N . TYR B 1 101 ? 12.641 -10.688 -7.031 1 96.75 101 TYR B N 1
ATOM 2119 C CA . TYR B 1 101 ? 13.062 -10.539 -5.645 1 96.75 101 TYR B CA 1
ATOM 2120 C C . TYR B 1 101 ? 12.336 -11.523 -4.738 1 96.75 101 TYR B C 1
ATOM 2122 O O . TYR B 1 101 ? 11.945 -11.18 -3.623 1 96.75 101 TYR B O 1
ATOM 2130 N N . CYS B 1 102 ? 12.07 -12.703 -5.32 1 97.31 102 CYS B N 1
ATOM 2131 C CA . CYS B 1 102 ? 11.5 -13.789 -4.523 1 97.31 102 CYS B CA 1
ATOM 2132 C C . CYS B 1 102 ? 12.586 -14.781 -4.102 1 97.31 102 CYS B C 1
ATOM 2134 O O . CYS B 1 102 ? 12.711 -15.852 -4.691 1 97.31 102 CYS B O 1
ATOM 2136 N N . LYS B 1 103 ? 13.188 -14.453 -3.02 1 96.19 103 LYS B N 1
ATOM 2137 C CA . LYS B 1 103 ? 14.461 -15.07 -2.641 1 96.19 103 LYS B CA 1
ATOM 2138 C C . LYS B 1 103 ? 14.266 -16.516 -2.209 1 96.19 103 LYS B C 1
ATOM 2140 O O . LYS B 1 103 ? 15.172 -17.344 -2.352 1 96.19 103 LYS B O 1
ATOM 2145 N N . ASN B 1 104 ? 13.117 -16.922 -1.701 1 98 104 ASN B N 1
ATOM 2146 C CA . ASN B 1 104 ? 12.891 -18.25 -1.155 1 98 104 ASN B CA 1
ATOM 2147 C C . ASN B 1 104 ? 12.25 -19.188 -2.184 1 98 104 ASN B C 1
ATOM 2149 O O . ASN B 1 104 ? 11.898 -20.312 -1.868 1 98 104 ASN B O 1
ATOM 2153 N N . ILE B 1 105 ? 12.055 -18.688 -3.375 1 98.25 105 ILE B N 1
ATOM 2154 C CA . ILE B 1 105 ? 11.648 -19.516 -4.508 1 98.25 105 ILE B CA 1
ATOM 2155 C C . ILE B 1 105 ? 12.875 -19.922 -5.309 1 98.25 105 ILE B C 1
ATOM 2157 O O . ILE B 1 105 ? 13.656 -19.078 -5.746 1 98.25 105 ILE B O 1
ATOM 2161 N N . THR B 1 106 ? 13.031 -21.172 -5.48 1 98.06 106 THR B N 1
ATOM 2162 C CA . THR B 1 106 ? 14.234 -21.672 -6.125 1 98.06 106 THR B CA 1
ATOM 2163 C C . THR B 1 106 ? 14.062 -21.719 -7.641 1 98.06 106 THR B C 1
ATOM 2165 O O . THR B 1 106 ? 12.945 -21.844 -8.141 1 98.06 106 THR B O 1
ATOM 2168 N N . LYS B 1 107 ? 15.258 -21.625 -8.32 1 97.56 107 LYS B N 1
ATOM 2169 C CA . LYS B 1 107 ? 15.266 -21.734 -9.781 1 97.56 107 LYS B CA 1
ATOM 2170 C C . LYS B 1 107 ? 14.68 -23.078 -10.227 1 97.56 107 LYS B C 1
ATOM 2172 O O . LYS B 1 107 ? 13.977 -23.141 -11.242 1 97.56 107 LYS B O 1
ATOM 2177 N N . GLN B 1 108 ? 14.953 -24.109 -9.508 1 97.88 108 GLN B N 1
ATOM 2178 C CA . GLN B 1 108 ? 14.445 -25.438 -9.82 1 97.88 108 GLN B CA 1
ATOM 2179 C C . GLN B 1 108 ? 12.914 -25.453 -9.797 1 97.88 108 GLN B C 1
ATOM 2181 O O . GLN B 1 108 ? 12.289 -26.031 -10.695 1 97.88 108 GLN B O 1
ATOM 2186 N N . ALA B 1 109 ? 12.375 -24.922 -8.805 1 98.06 109 ALA B N 1
ATOM 2187 C CA . ALA B 1 109 ? 10.922 -24.859 -8.703 1 98.06 109 ALA B CA 1
ATOM 2188 C C . ALA B 1 109 ? 10.32 -24.062 -9.859 1 98.06 109 ALA B C 1
ATOM 2190 O O . ALA B 1 109 ? 9.289 -24.453 -10.422 1 98.06 109 ALA B O 1
ATOM 2191 N N . VAL B 1 110 ? 10.961 -22.938 -10.195 1 98.19 110 VAL B N 1
ATOM 2192 C CA . VAL B 1 110 ? 10.508 -22.109 -11.297 1 98.19 110 VAL B CA 1
ATOM 2193 C C . VAL B 1 110 ? 10.5 -22.922 -12.594 1 98.19 110 VAL B C 1
ATOM 2195 O O . VAL B 1 110 ? 9.516 -22.906 -13.336 1 98.19 110 VAL B O 1
ATOM 2198 N N . LEU B 1 111 ? 11.516 -23.625 -12.828 1 96.62 111 LEU B N 1
ATOM 2199 C CA . LEU B 1 111 ? 11.625 -24.438 -14.039 1 96.62 111 LEU B CA 1
ATOM 2200 C C . LEU B 1 111 ? 10.555 -25.531 -14.07 1 96.62 111 LEU B C 1
ATOM 2202 O O . LEU B 1 111 ? 10 -25.828 -15.125 1 96.62 111 LEU B O 1
ATOM 2206 N N . LYS B 1 112 ? 10.266 -26.016 -12.977 1 96.75 112 LYS B N 1
ATOM 2207 C CA . LYS B 1 112 ? 9.32 -27.125 -12.875 1 96.75 112 LYS B CA 1
ATOM 2208 C C . LYS B 1 112 ? 7.883 -26.641 -13.039 1 96.75 112 LYS B C 1
ATOM 2210 O O . LYS B 1 112 ? 7.098 -27.266 -13.766 1 96.75 112 LYS B O 1
ATOM 2215 N N . TYR B 1 113 ? 7.555 -25.562 -12.43 1 96.31 113 TYR B N 1
ATOM 2216 C CA . TYR B 1 113 ? 6.148 -25.203 -12.266 1 96.31 113 TYR B CA 1
ATOM 2217 C C . TYR B 1 113 ? 5.754 -24.094 -13.219 1 96.31 113 TYR B C 1
ATOM 2219 O O . TYR B 1 113 ? 4.574 -23.734 -13.328 1 96.31 113 TYR B O 1
ATOM 2227 N N . SER B 1 114 ? 6.672 -23.438 -13.969 1 92.75 114 SER B N 1
ATOM 2228 C CA . SER B 1 114 ? 6.359 -22.297 -14.82 1 92.75 114 SER B CA 1
ATOM 2229 C C . SER B 1 114 ? 6.273 -22.703 -16.281 1 92.75 114 SER B C 1
ATOM 2231 O O . SER B 1 114 ? 6.207 -21.844 -17.172 1 92.75 114 SER B O 1
ATOM 2233 N N . VAL B 1 115 ? 6.25 -23.984 -16.594 1 90.81 115 VAL B N 1
ATOM 2234 C CA . VAL B 1 115 ? 6.348 -24.5 -17.953 1 90.81 115 VAL B CA 1
ATOM 2235 C C . VAL B 1 115 ? 5.113 -24.094 -18.75 1 90.81 115 VAL B C 1
ATOM 2237 O O . VAL B 1 115 ? 5.207 -23.797 -19.938 1 90.81 115 VAL B O 1
ATOM 2240 N N . LYS B 1 116 ? 4.035 -24.031 -18.141 1 92.69 116 LYS B N 1
ATOM 2241 C CA . LYS B 1 116 ? 2.781 -23.781 -18.844 1 92.69 116 LYS B CA 1
ATOM 2242 C C . LYS B 1 116 ? 2.502 -22.281 -18.953 1 92.69 116 LYS B C 1
ATOM 2244 O O . LYS B 1 116 ? 1.546 -21.859 -19.609 1 92.69 116 LYS B O 1
ATOM 2249 N N . LEU B 1 117 ? 3.273 -21.516 -18.344 1 96.38 117 LEU B N 1
ATOM 2250 C CA . LEU B 1 117 ? 3.055 -20.078 -18.359 1 96.38 117 LEU B CA 1
ATOM 2251 C C . LEU B 1 117 ? 3.514 -19.469 -19.688 1 96.38 117 LEU B C 1
ATOM 2253 O O . LEU B 1 117 ? 4.516 -19.891 -20.25 1 96.38 117 LEU B O 1
ATOM 2257 N N . GLU B 1 118 ? 2.777 -18.469 -20.109 1 97.31 118 GLU B N 1
ATOM 2258 C CA . GLU B 1 118 ? 3.158 -17.734 -21.312 1 97.31 118 GLU B CA 1
ATOM 2259 C C . GLU B 1 118 ? 4.379 -16.844 -21.047 1 97.31 118 GLU B C 1
ATOM 2261 O O . GLU B 1 118 ? 5.25 -16.719 -21.922 1 97.31 118 GLU B O 1
ATOM 2266 N N . LYS B 1 119 ? 4.383 -16.172 -19.953 1 97.12 119 LYS B N 1
ATOM 2267 C CA . LYS B 1 119 ? 5.469 -15.281 -19.547 1 97.12 119 LYS B CA 1
ATOM 2268 C C . LYS B 1 119 ? 5.75 -15.391 -18.062 1 97.12 119 LYS B C 1
ATOM 2270 O O . LYS B 1 119 ? 4.82 -15.445 -17.25 1 97.12 119 LYS B O 1
ATOM 2275 N N . GLN B 1 120 ? 7.016 -15.445 -17.781 1 96.12 120 GLN B N 1
ATOM 2276 C CA . GLN B 1 120 ? 7.445 -15.438 -16.391 1 96.12 120 GLN B CA 1
ATOM 2277 C C . GLN B 1 120 ? 8.672 -14.547 -16.203 1 96.12 120 GLN B C 1
ATOM 2279 O O . GLN B 1 120 ? 9.531 -14.469 -17.078 1 96.12 120 GLN B O 1
ATOM 2284 N N . GLU B 1 121 ? 8.633 -13.789 -15.227 1 96.81 121 GLU B N 1
ATOM 2285 C CA . GLU B 1 121 ? 9.789 -13.031 -14.75 1 96.81 121 GLU B CA 1
ATOM 2286 C C . GLU B 1 121 ? 10.227 -13.516 -13.367 1 96.81 121 GLU B C 1
ATOM 2288 O O . GLU B 1 121 ? 9.398 -13.688 -12.469 1 96.81 121 GLU B O 1
ATOM 2293 N N . TYR B 1 122 ? 11.555 -13.812 -13.352 1 97.5 122 TYR B N 1
ATOM 2294 C CA . TYR B 1 122 ? 12.023 -14.391 -12.102 1 97.5 122 TYR B CA 1
ATOM 2295 C C . TYR B 1 122 ? 13.43 -13.898 -11.766 1 97.5 122 TYR B C 1
ATOM 2297 O O . TYR B 1 122 ? 14.281 -13.781 -12.656 1 97.5 122 TYR B O 1
ATOM 2305 N N . ASN B 1 123 ? 13.586 -13.516 -10.516 1 96.38 123 ASN B N 1
ATOM 2306 C CA . ASN B 1 123 ? 14.914 -13.492 -9.914 1 96.38 123 ASN B CA 1
ATOM 2307 C C . ASN B 1 123 ? 14.852 -13.711 -8.406 1 96.38 123 ASN B C 1
ATOM 2309 O O . ASN B 1 123 ? 13.812 -13.477 -7.781 1 96.38 123 ASN B O 1
ATOM 2313 N N . ASP B 1 124 ? 15.984 -14.266 -7.895 1 96.75 124 ASP B N 1
ATOM 2314 C CA . ASP B 1 124 ? 16.031 -14.555 -6.465 1 96.75 124 ASP B CA 1
ATOM 2315 C C . ASP B 1 124 ? 16.953 -13.586 -5.738 1 96.75 124 ASP B C 1
ATOM 2317 O O . ASP B 1 124 ? 17.547 -13.93 -4.707 1 96.75 124 ASP B O 1
ATOM 2321 N N . ALA B 1 125 ? 17.125 -12.414 -6.301 1 95.25 125 ALA B N 1
ATOM 2322 C CA . ALA B 1 125 ? 17.953 -11.391 -5.668 1 95.25 125 ALA B CA 1
ATOM 2323 C C . ALA B 1 125 ? 17.297 -10.859 -4.398 1 95.25 125 ALA B C 1
ATOM 2325 O O . ALA B 1 125 ? 16.078 -11.016 -4.203 1 95.25 125 ALA B O 1
ATOM 2326 N N . ASP B 1 126 ? 18.109 -10.289 -3.512 1 94.5 126 ASP B N 1
ATOM 2327 C CA . ASP B 1 126 ? 17.547 -9.578 -2.363 1 94.5 126 ASP B CA 1
ATOM 2328 C C . ASP B 1 126 ? 16.703 -8.391 -2.811 1 94.5 126 ASP B C 1
ATOM 2330 O O . ASP B 1 126 ? 17 -7.766 -3.834 1 94.5 126 ASP B O 1
ATOM 2334 N N . PRO B 1 127 ? 15.648 -8.188 -2.037 1 93.19 127 PRO B N 1
ATOM 2335 C CA . PRO B 1 127 ? 14.852 -7.004 -2.379 1 93.19 127 PRO B CA 1
ATOM 2336 C C . PRO B 1 127 ? 15.656 -5.707 -2.283 1 93.19 127 PRO B C 1
ATOM 2338 O O . PRO B 1 127 ? 16.453 -5.535 -1.353 1 93.19 127 PRO B O 1
ATOM 2341 N N . PRO B 1 128 ? 15.492 -4.922 -3.256 1 91.06 128 PRO B N 1
ATOM 2342 C CA . PRO B 1 128 ? 16.141 -3.607 -3.152 1 91.06 128 PRO B CA 1
ATOM 2343 C C . PRO B 1 128 ? 15.57 -2.768 -2.008 1 91.06 128 PRO B C 1
ATOM 2345 O O . PRO B 1 128 ? 14.438 -2.984 -1.576 1 91.06 128 PRO B O 1
ATOM 2348 N N . SER B 1 129 ? 16.406 -1.735 -1.562 1 89.12 129 SER B N 1
ATOM 2349 C CA . SER B 1 129 ? 16.016 -0.934 -0.405 1 89.12 129 SER B CA 1
ATOM 2350 C C . SER B 1 129 ? 14.75 -0.129 -0.682 1 89.12 129 SER B C 1
ATOM 2352 O O . SER B 1 129 ? 13.969 0.141 0.231 1 89.12 129 SER B O 1
ATOM 2354 N N . TRP B 1 130 ? 14.609 0.147 -1.891 1 89.62 130 TRP B N 1
ATOM 2355 C CA . TRP B 1 130 ? 13.492 1.025 -2.217 1 89.62 130 TRP B CA 1
ATOM 2356 C C . TRP B 1 130 ? 12.164 0.289 -2.08 1 89.62 130 TRP B C 1
ATOM 2358 O O . TRP B 1 130 ? 11.102 0.908 -2.111 1 89.62 130 TRP B O 1
ATOM 2368 N N . LEU B 1 131 ? 12.172 -0.958 -1.861 1 91.94 131 LEU B N 1
ATOM 2369 C CA . LEU B 1 131 ? 10.953 -1.697 -1.563 1 91.94 131 LEU B CA 1
ATOM 2370 C C . LEU B 1 131 ? 10.469 -1.402 -0.146 1 91.94 131 LEU B C 1
ATOM 2372 O O . LEU B 1 131 ? 9.312 -1.659 0.186 1 91.94 131 LEU B O 1
ATOM 2376 N N . GLY B 1 132 ? 11.438 -0.964 0.667 1 91.69 132 GLY B N 1
ATOM 2377 C CA . GLY B 1 132 ? 11.039 -0.49 1.982 1 91.69 132 GLY B CA 1
ATOM 2378 C C . GLY B 1 132 ? 11.188 -1.539 3.066 1 91.69 132 GLY B C 1
ATOM 2379 O O . GLY B 1 132 ? 10.844 -1.298 4.223 1 91.69 132 GLY B O 1
ATOM 2380 N N . TYR B 1 133 ? 11.57 -2.709 2.781 1 93.12 133 TYR B N 1
ATOM 2381 C CA . TYR B 1 133 ? 11.805 -3.795 3.727 1 93.12 133 TYR B CA 1
ATOM 2382 C C . TYR B 1 133 ? 13.016 -4.629 3.309 1 93.12 133 TYR B C 1
ATOM 2384 O O . TYR B 1 133 ? 13.477 -4.531 2.17 1 93.12 133 TYR B O 1
ATOM 2392 N N . ASP B 1 134 ? 13.57 -5.363 4.305 1 92.44 134 ASP B N 1
ATOM 2393 C CA . ASP B 1 134 ? 14.75 -6.172 4.02 1 92.44 134 ASP B CA 1
ATOM 2394 C C . ASP B 1 134 ? 14.367 -7.613 3.691 1 92.44 134 ASP B C 1
ATOM 2396 O O . ASP B 1 134 ? 13.188 -7.918 3.514 1 92.44 134 ASP B O 1
ATOM 2400 N N . SER B 1 135 ? 15.414 -8.461 3.48 1 92.69 135 SER B N 1
ATOM 2401 C CA . SER B 1 135 ? 15.211 -9.836 3.039 1 92.69 135 SER B CA 1
ATOM 2402 C C . SER B 1 135 ? 14.43 -10.641 4.07 1 92.69 135 SER B C 1
ATOM 2404 O O . SER B 1 135 ? 13.875 -11.695 3.752 1 92.69 135 SER B O 1
ATOM 2406 N N . ALA B 1 136 ? 14.367 -10.148 5.289 1 93.19 136 ALA B N 1
ATOM 2407 C CA . ALA B 1 136 ? 13.602 -10.812 6.348 1 93.19 136 ALA B CA 1
ATOM 2408 C C . ALA B 1 136 ? 12.188 -10.25 6.434 1 93.19 136 ALA B C 1
ATOM 2410 O O . ALA B 1 136 ? 11.383 -10.695 7.258 1 93.19 136 ALA B O 1
ATOM 2411 N N . GLY B 1 137 ? 11.875 -9.266 5.609 1 93.06 137 GLY B N 1
ATOM 2412 C CA . GLY B 1 137 ? 10.555 -8.648 5.617 1 93.06 137 GLY B CA 1
ATOM 2413 C C . GLY B 1 137 ? 10.422 -7.543 6.648 1 93.06 137 GLY B C 1
ATOM 2414 O O . GLY B 1 137 ? 9.32 -7.039 6.883 1 93.06 137 GLY B O 1
ATOM 2415 N N . SER B 1 138 ? 11.523 -7.156 7.242 1 92.38 138 SER B N 1
ATOM 2416 C CA . SER B 1 138 ? 11.5 -6.082 8.234 1 92.38 138 SER B CA 1
ATOM 2417 C C . SER B 1 138 ? 11.43 -4.715 7.562 1 92.38 138 SER B C 1
ATOM 2419 O O . SER B 1 138 ? 12.281 -4.379 6.734 1 92.38 138 SER B O 1
ATOM 2421 N N . VAL B 1 139 ? 10.344 -3.992 7.902 1 90.94 139 VAL B N 1
ATOM 2422 C CA . VAL B 1 139 ? 10.109 -2.688 7.289 1 90.94 139 VAL B CA 1
ATOM 2423 C C . VAL B 1 139 ? 11.211 -1.719 7.699 1 90.94 139 VAL B C 1
ATOM 2425 O O . VAL B 1 139 ? 11.625 -1.687 8.859 1 90.94 139 VAL B O 1
ATOM 2428 N N . LEU B 1 140 ? 11.672 -0.962 6.73 1 83.69 140 LEU B N 1
ATOM 2429 C CA . LEU B 1 140 ? 12.695 0.054 6.977 1 83.69 140 LEU B CA 1
ATOM 2430 C C . LEU B 1 140 ? 12.062 1.339 7.504 1 83.69 140 LEU B C 1
ATOM 2432 O O . LEU B 1 140 ? 10.961 1.71 7.086 1 83.69 140 LEU B O 1
ATOM 2436 N N . THR B 1 141 ? 11.82 1.52 8.766 1 68.56 141 THR B N 1
ATOM 2437 C CA . THR B 1 141 ? 10.93 2.418 9.5 1 68.56 141 THR B CA 1
ATOM 2438 C C . THR B 1 141 ? 11.266 3.875 9.188 1 68.56 141 THR B C 1
ATOM 2440 O O . THR B 1 141 ? 12.414 4.211 8.914 1 68.56 141 THR B O 1
ATOM 2443 N N . LEU B 1 142 ? 10.312 4.711 8.859 1 61.38 142 LEU B N 1
ATOM 2444 C CA . LEU B 1 142 ? 10.328 6.172 8.867 1 61.38 142 LEU B CA 1
ATOM 2445 C C . LEU B 1 142 ? 10.797 6.703 10.219 1 61.38 142 LEU B C 1
ATOM 2447 O O . LEU B 1 142 ? 11.461 7.742 10.281 1 61.38 142 LEU B O 1
ATOM 2451 N N . ASN B 1 143 ? 10.398 6.105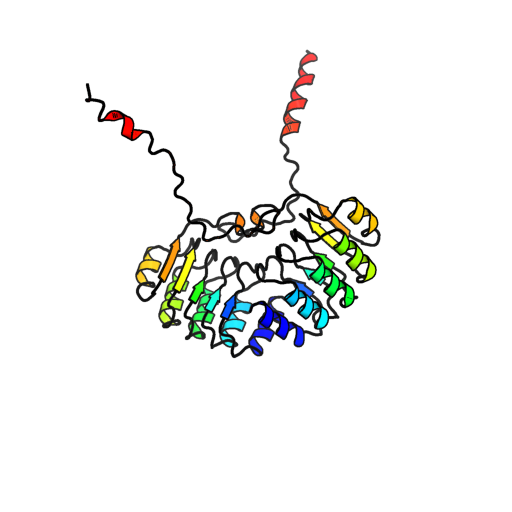 11.336 1 51.88 143 ASN B N 1
ATOM 2452 C CA . ASN B 1 143 ? 10.648 6.723 12.633 1 51.88 143 ASN B CA 1
ATOM 2453 C C . ASN B 1 143 ? 12.125 6.691 13 1 51.88 143 ASN B C 1
ATOM 2455 O O . ASN B 1 143 ? 12.484 6.754 14.18 1 51.88 143 ASN B O 1
ATOM 2459 N N . LYS B 1 144 ? 12.961 6.027 12.172 1 44.62 144 LYS B N 1
ATOM 2460 C CA . LYS B 1 144 ? 14.297 6.059 12.766 1 44.62 144 LYS B CA 1
ATOM 2461 C C . LYS B 1 144 ? 14.805 7.492 12.891 1 44.62 144 LYS B C 1
ATOM 2463 O O . LYS B 1 144 ? 14.836 8.234 11.906 1 44.62 144 LYS B O 1
ATOM 2468 N N . LYS B 1 145 ? 14.75 8.039 14.031 1 40.09 145 LYS B N 1
ATOM 2469 C CA . LYS B 1 145 ? 15.648 9.125 14.398 1 40.09 145 LYS B CA 1
ATOM 2470 C C . LYS B 1 145 ? 16.969 9.023 13.656 1 40.09 145 LYS B C 1
ATOM 2472 O O . LYS B 1 145 ? 17.609 7.973 13.664 1 40.09 145 LYS B O 1
ATOM 2477 N N . SER B 1 146 ? 17.047 9.602 12.57 1 38.94 146 SER B N 1
ATOM 2478 C CA . SER B 1 146 ? 18.438 9.695 12.141 1 38.94 146 SER B CA 1
ATOM 2479 C C . SER B 1 146 ? 19.391 9.695 13.336 1 38.94 146 SER B C 1
ATOM 2481 O O . SER B 1 146 ? 19.312 10.57 14.195 1 38.94 146 SER B O 1
ATOM 2483 N N . ARG B 1 147 ? 19.781 8.711 13.961 1 32.81 147 ARG B N 1
ATOM 2484 C CA . ARG B 1 147 ? 20.938 8.93 14.828 1 32.81 147 ARG B CA 1
ATOM 2485 C C . ARG B 1 147 ? 21.859 10.008 14.266 1 32.81 147 ARG B C 1
ATOM 2487 O O . ARG B 1 147 ? 22.234 9.945 13.094 1 32.81 147 ARG B O 1
ATOM 2494 N N . PRO B 1 148 ? 21.875 11.266 14.82 1 33.44 148 PRO B N 1
ATOM 2495 C CA . PRO B 1 148 ? 23.031 12.062 14.414 1 33.44 148 PRO B CA 1
ATOM 2496 C C . PRO B 1 148 ? 24.281 11.219 14.18 1 33.44 148 PRO B C 1
ATOM 2498 O O . PRO B 1 148 ? 24.562 10.312 14.969 1 33.44 148 PRO B O 1
ATOM 2501 N N . GLY B 1 149 ? 24.578 10.742 13.062 1 31.91 149 GLY B N 1
ATOM 2502 C CA . GLY B 1 149 ? 25.906 10.188 12.836 1 31.91 149 GLY B CA 1
ATOM 2503 C C . GLY B 1 149 ? 26.938 10.727 13.805 1 31.91 149 GLY B C 1
ATOM 2504 O O . GLY B 1 149 ? 27.047 11.938 13.992 1 31.91 149 GLY B O 1
ATOM 2505 N N . SER B 1 150 ? 27.172 10 14.93 1 35.78 150 SER B N 1
ATOM 2506 C CA . SER B 1 150 ? 28.359 10.094 15.773 1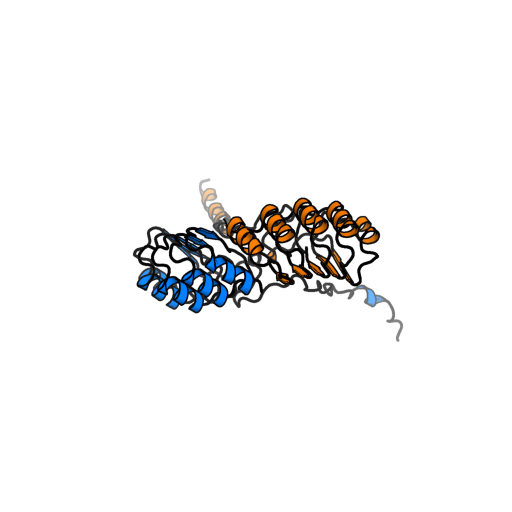 35.78 150 SER B CA 1
ATOM 2507 C C . SER B 1 150 ? 29.609 10.352 14.938 1 35.78 150 SER B C 1
ATOM 2509 O O . SER B 1 150 ? 30.531 9.539 14.938 1 35.78 150 SER B O 1
ATOM 2511 N N . GLU B 1 151 ? 29.484 10.594 13.68 1 30.34 151 GLU B N 1
ATOM 2512 C CA . GLU B 1 151 ? 30.797 10.734 13.07 1 30.34 151 GLU B CA 1
ATOM 2513 C C . GLU B 1 151 ? 31.672 11.727 13.844 1 30.34 151 GLU B C 1
ATOM 2515 O O . GLU B 1 151 ? 32.844 11.461 14.094 1 30.34 151 GLU B O 1
ATOM 2520 N N . LYS B 1 152 ? 31.469 13.125 13.695 1 30.73 152 LYS B N 1
ATOM 2521 C CA . LYS B 1 152 ? 32.688 13.945 13.828 1 30.73 152 LYS B CA 1
ATOM 2522 C C . LYS B 1 152 ? 33.094 14.078 15.289 1 30.73 152 LYS B C 1
ATOM 2524 O O . LYS B 1 152 ? 34 14.82 15.617 1 30.73 152 LYS B O 1
ATOM 2529 N N . ALA B 1 153 ? 32.281 13.664 16.266 1 29.61 153 ALA B N 1
ATOM 2530 C CA . ALA B 1 153 ? 32.844 14.352 17.438 1 29.61 153 ALA B CA 1
ATOM 2531 C C . ALA B 1 153 ? 34.125 13.688 17.891 1 29.61 153 ALA B C 1
ATOM 2533 O O . ALA B 1 153 ? 34.531 13.844 19.047 1 29.61 153 ALA B O 1
ATOM 2534 N N . LYS B 1 154 ? 34.438 12.562 17.172 1 31.61 154 LYS B N 1
ATOM 2535 C CA . LYS B 1 154 ? 35.594 11.922 17.781 1 31.61 154 LYS B CA 1
ATOM 2536 C C . LYS B 1 154 ? 36.812 12.859 17.797 1 31.61 154 LYS B C 1
ATOM 2538 O O . LYS B 1 154 ? 37.875 12.5 18.281 1 31.61 154 LYS B O 1
ATOM 2543 N N . SER B 1 155 ? 36.844 13.695 16.719 1 29.41 155 SER B N 1
ATOM 2544 C CA . SER B 1 155 ? 38.219 14.156 16.578 1 29.41 155 SER B CA 1
ATOM 2545 C C . SER B 1 155 ? 38.656 15.016 17.75 1 29.41 155 SER B C 1
ATOM 2547 O O . SER B 1 155 ? 39.844 15.336 17.906 1 29.41 155 SER B O 1
ATOM 2549 N N . LEU B 1 156 ? 37.625 15.703 18.266 1 29.36 156 LEU B N 1
ATOM 2550 C CA . LEU B 1 156 ? 38.281 16.859 18.891 1 29.36 156 LEU B CA 1
ATOM 2551 C C . LEU B 1 156 ? 39 16.453 20.172 1 29.36 156 LEU B C 1
ATOM 2553 O O . LEU B 1 156 ? 39.594 17.297 20.828 1 29.36 156 LEU B O 1
ATOM 2557 N N . SER B 1 157 ? 38.531 15.242 20.656 1 31.61 157 SER B N 1
ATOM 2558 C CA . SER B 1 157 ? 39 15.219 22.031 1 31.61 157 SER B CA 1
ATOM 2559 C C . SER B 1 157 ? 40.5 15.023 22.094 1 31.61 157 SER B C 1
ATOM 2561 O O . SER B 1 157 ? 41.062 14.797 23.172 1 31.61 157 SER B O 1
ATOM 2563 N N . GLN B 1 158 ? 41.062 14.711 20.875 1 28.34 158 GLN B N 1
ATOM 2564 C CA . GLN B 1 158 ? 42.406 14.172 21.109 1 28.34 158 GLN B CA 1
ATOM 2565 C C . GLN B 1 158 ? 43.281 15.164 21.891 1 28.34 158 GLN B C 1
ATOM 2567 O O . GLN B 1 158 ? 44.375 14.82 22.344 1 28.34 158 GLN B O 1
ATOM 2572 N N . ASN B 1 159 ? 43 16.469 21.547 1 27.41 159 ASN B N 1
ATOM 2573 C CA . ASN B 1 159 ? 44.25 17.203 21.688 1 27.41 159 ASN B CA 1
ATOM 2574 C C . ASN B 1 159 ? 44.719 17.266 23.141 1 27.41 159 ASN B C 1
ATOM 2576 O O . ASN B 1 159 ? 45.875 17.5 23.422 1 27.41 159 ASN B O 1
ATOM 2580 N N . GLU B 1 160 ? 43.719 17.641 24 1 28.64 160 GLU B N 1
ATOM 2581 C CA . GLU B 1 160 ? 44.312 18.547 24.969 1 28.64 160 GLU B CA 1
ATOM 2582 C C . GLU B 1 160 ? 45.125 17.781 26.031 1 28.64 160 GLU B C 1
ATOM 2584 O O . GLU B 1 160 ? 45.594 18.359 26.984 1 28.64 160 GLU B O 1
ATOM 2589 N N . ASN B 1 161 ? 44.875 16.406 25.953 1 27.69 161 ASN B N 1
ATOM 2590 C CA . ASN B 1 161 ? 45.406 15.945 27.234 1 27.69 161 ASN B CA 1
ATOM 2591 C C . ASN B 1 161 ? 46.938 16.078 27.312 1 27.69 161 ASN B C 1
ATOM 2593 O O . ASN B 1 161 ? 47.562 15.617 28.266 1 27.69 161 ASN B O 1
ATOM 2597 N N . LYS B 1 162 ? 47.562 16.172 26.078 1 29.56 162 LYS B N 1
ATOM 2598 C CA . LYS B 1 162 ? 48.969 15.812 26.203 1 29.56 162 LYS B CA 1
ATOM 2599 C C . LYS B 1 162 ? 49.719 16.781 27.141 1 29.56 162 LYS B C 1
ATOM 2601 O O . LYS B 1 162 ? 50.906 16.656 27.359 1 29.56 162 LYS B O 1
ATOM 2606 N N . GLU B 1 163 ? 49.281 18.047 27.203 1 28.31 163 GLU B N 1
ATOM 2607 C CA . GLU B 1 163 ? 50.375 18.906 27.594 1 28.31 163 GLU B CA 1
ATOM 2608 C C . GLU B 1 163 ? 50.812 18.672 29.031 1 28.31 163 GLU B C 1
ATOM 2610 O O . GLU B 1 163 ? 51.812 19.234 29.5 1 28.31 163 GLU B O 1
ATOM 2615 N N . ALA B 1 164 ? 49.969 17.984 29.906 1 30.55 164 ALA B N 1
ATOM 2616 C CA . ALA B 1 164 ? 50.406 18.172 31.297 1 30.55 164 ALA B CA 1
ATOM 2617 C C . ALA B 1 164 ? 51.531 17.219 31.641 1 30.55 164 ALA B C 1
ATOM 2619 O O . ALA B 1 164 ? 52.031 17.234 32.781 1 30.55 164 ALA B O 1
ATOM 2620 N N . THR B 1 165 ? 52.344 16.719 30.672 1 24.66 165 THR B N 1
ATOM 2621 C CA . THR B 1 165 ? 53.5 16.219 31.406 1 24.66 165 THR B CA 1
ATOM 2622 C C . THR B 1 165 ? 54.25 17.359 32.062 1 24.66 165 THR B C 1
ATOM 2624 O O . THR B 1 165 ? 54.531 18.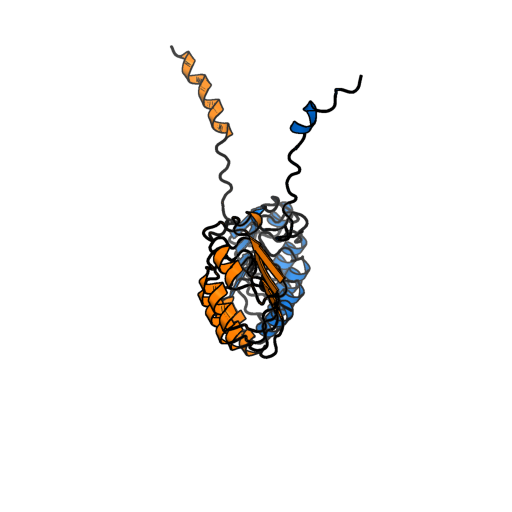391 31.406 1 24.66 165 THR B O 1
#

Organism: Pelodiscus sinensis (NCBI:txid13735)

Nearest PDB structures (foldseek):
  6o60-assembly1_C  TM=7.031E-01  e=1.071E-07  Homo sapiens
  6wcq-assembly1_B  TM=6.885E-01  e=6.184E-07  Homo sapiens
  8ubu-assembly1_K  TM=8.402E-01  e=2.180E-04  Homo sapiens
  8ubv-assembly1_H  TM=8.448E-01  e=4.784E-04  Homo sapiens
  6bro-assembly2_D  TM=6.150E-01  e=2.460E-04  Oryza sativa Japonica Group